Protein AF-A0A397EZZ4-F1 (afdb_monomer)

Foldseek 3Di:
DDDDDPDPDDDDDQVRCVVVVRHPVVVVVVVVVVVVVVDDDDDDDDDDDDDDDPPDDPPPPVPPQPPQDDQPDPQLVVVVVVLVVVVVVVDDSVCSNVSSCVVPVDPDDDPDDQLPDDDDPDDDDDDDDDPPDDADADDDDDDDPLQVLLVVLVVVSCVVSVVDDDDPPDSHDAYKDKDFDPVCVVCVVVVVVDDSVNSPVGIDIDHDPPPDPPPPDD

Structure (mmCIF, N/CA/C/O backbone):
data_AF-A0A397EZZ4-F1
#
_entry.id   AF-A0A397EZZ4-F1
#
loop_
_atom_site.group_PDB
_atom_site.id
_atom_site.type_symbol
_atom_site.label_atom_id
_atom_site.label_alt_id
_atom_site.label_comp_id
_atom_site.label_asym_id
_atom_site.label_entity_id
_atom_site.label_seq_id
_atom_site.pdbx_PDB_ins_code
_atom_site.Cartn_x
_atom_site.Cartn_y
_atom_site.Cartn_z
_atom_site.occupancy
_atom_site.B_iso_or_equiv
_atom_site.auth_seq_id
_atom_site.auth_comp_id
_atom_site.auth_asym_id
_atom_site.auth_atom_id
_atom_site.pdbx_PDB_model_num
ATOM 1 N N . MET A 1 1 ? -57.543 11.933 -0.569 1.00 36.44 1 MET A N 1
ATOM 2 C CA . MET A 1 1 ? -57.986 11.078 -1.692 1.00 36.44 1 MET A CA 1
ATOM 3 C C . MET A 1 1 ? -57.094 9.850 -1.671 1.00 36.44 1 MET A C 1
ATOM 5 O O . MET A 1 1 ? -55.888 10.018 -1.740 1.00 36.44 1 MET A O 1
ATOM 9 N N . LEU A 1 2 ? -57.661 8.667 -1.424 1.00 40.06 2 LEU A N 1
ATOM 10 C CA . LEU A 1 2 ? -56.906 7.414 -1.335 1.00 40.06 2 LEU A CA 1
ATOM 11 C C . LEU A 1 2 ? -56.705 6.863 -2.750 1.00 40.06 2 LEU A C 1
ATOM 13 O O . LEU A 1 2 ? -57.691 6.585 -3.431 1.00 40.06 2 LEU A O 1
ATOM 17 N N . CYS A 1 3 ? -55.453 6.700 -3.172 1.00 41.28 3 CYS A N 1
ATOM 18 C CA . CYS A 1 3 ? -55.097 5.871 -4.318 1.00 41.28 3 CYS A CA 1
ATOM 19 C C . CYS A 1 3 ? -54.433 4.604 -3.782 1.00 41.28 3 CYS A C 1
ATOM 21 O O . CYS A 1 3 ? -53.452 4.676 -3.050 1.00 41.28 3 CYS A O 1
ATOM 23 N N . SER A 1 4 ? -55.020 3.460 -4.119 1.00 50.53 4 SER A N 1
ATOM 24 C CA . SER A 1 4 ? -54.489 2.135 -3.830 1.00 50.53 4 SER A CA 1
ATOM 25 C C . SER A 1 4 ? -53.685 1.675 -5.045 1.00 50.53 4 SER A C 1
ATOM 27 O O . SER A 1 4 ? -54.201 1.686 -6.162 1.00 50.53 4 SER A O 1
ATOM 29 N N . GLY A 1 5 ? -52.429 1.307 -4.824 1.00 45.28 5 GLY A N 1
ATOM 30 C CA . GLY A 1 5 ? -51.549 0.694 -5.809 1.00 45.28 5 GLY A CA 1
ATOM 31 C C . GLY A 1 5 ? -50.354 0.109 -5.073 1.00 45.28 5 GLY A C 1
ATOM 32 O O . GLY A 1 5 ? -49.587 0.879 -4.524 1.00 45.28 5 GLY A O 1
ATOM 33 N N . GLU A 1 6 ? -50.306 -1.225 -5.018 1.00 55.34 6 GLU A N 1
ATOM 34 C CA . GLU A 1 6 ? -49.317 -2.219 -4.528 1.00 55.34 6 GLU A CA 1
ATOM 35 C C . GLU A 1 6 ? -47.870 -1.811 -4.129 1.00 55.34 6 GLU A C 1
ATOM 37 O O . GLU A 1 6 ? -46.930 -2.585 -4.289 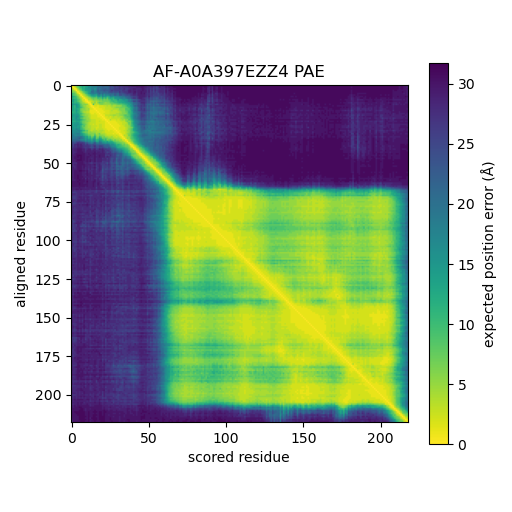1.00 55.34 6 GLU A O 1
ATOM 42 N N . GLY A 1 7 ? -47.676 -0.653 -3.514 1.00 54.22 7 GLY A N 1
ATOM 43 C CA . GLY A 1 7 ? -46.500 -0.256 -2.751 1.00 54.22 7 GLY A CA 1
ATOM 44 C C . GLY A 1 7 ? -46.980 0.414 -1.470 1.00 54.22 7 GLY A C 1
ATOM 45 O O . GLY A 1 7 ? -47.964 1.152 -1.490 1.00 54.22 7 GLY A O 1
ATOM 46 N N . ASP A 1 8 ? -46.330 0.126 -0.346 1.00 60.62 8 ASP A N 1
ATOM 47 C CA . ASP A 1 8 ? -46.685 0.630 0.991 1.00 60.62 8 ASP A CA 1
ATOM 48 C C . ASP A 1 8 ? -46.283 2.113 1.167 1.00 60.62 8 ASP A C 1
ATOM 50 O O . ASP A 1 8 ? -45.669 2.516 2.151 1.00 60.62 8 ASP A O 1
ATOM 54 N N . GLU A 1 9 ? -46.567 2.935 0.155 1.00 57.75 9 GLU A N 1
ATOM 55 C CA . GLU A 1 9 ? -46.264 4.359 0.125 1.00 57.75 9 GLU A CA 1
ATOM 56 C C . GLU A 1 9 ? -47.563 5.147 0.310 1.00 57.75 9 GLU A C 1
ATOM 58 O O . GLU A 1 9 ? -48.414 5.244 -0.576 1.00 57.75 9 GLU A O 1
ATOM 63 N N . PHE A 1 10 ? -47.725 5.720 1.501 1.00 64.44 10 PHE A N 1
ATOM 64 C CA . PHE A 1 10 ? -48.815 6.631 1.824 1.00 64.44 10 PHE A CA 1
ATOM 65 C C . PHE A 1 10 ? -48.306 8.076 1.794 1.00 64.44 10 PHE A C 1
ATOM 67 O O . PHE A 1 10 ? -47.368 8.441 2.501 1.00 64.44 10 PHE A O 1
ATOM 74 N N . LEU A 1 11 ? -48.964 8.918 0.994 1.00 61.78 11 LEU A N 1
ATOM 75 C CA . LEU A 1 11 ? -48.754 10.363 1.009 1.00 61.78 11 LEU A CA 1
ATOM 76 C C . LEU A 1 11 ? -49.556 10.977 2.163 1.00 61.78 11 LEU A C 1
ATOM 78 O O . LEU A 1 11 ? -50.778 11.123 2.078 1.00 61.78 11 LEU A O 1
ATOM 82 N N . ALA A 1 12 ? -48.858 11.340 3.237 1.00 68.94 12 ALA A N 1
ATOM 83 C CA . ALA A 1 12 ? -49.426 12.106 4.338 1.00 68.94 12 ALA A CA 1
ATOM 84 C C . ALA A 1 12 ? -49.520 13.589 3.961 1.00 68.94 12 ALA A C 1
ATOM 86 O O . ALA A 1 12 ? -48.549 14.179 3.493 1.00 68.94 12 ALA A O 1
ATOM 87 N N . PHE A 1 13 ? -50.684 14.201 4.178 1.00 77.38 13 PHE A N 1
ATOM 88 C CA . PHE A 1 13 ? -50.839 15.648 4.039 1.00 77.38 13 PHE A CA 1
ATOM 89 C C . PHE A 1 13 ? -50.217 16.369 5.246 1.00 77.38 13 PHE A C 1
ATOM 91 O O . PHE A 1 13 ? -50.250 15.832 6.355 1.00 77.38 13 PHE A O 1
ATOM 98 N N . ASP A 1 14 ? -49.692 17.580 5.039 1.00 80.25 14 ASP A N 1
ATOM 99 C CA . ASP A 1 14 ? -48.956 18.366 6.046 1.00 80.25 14 ASP A CA 1
ATOM 100 C C . ASP A 1 14 ? -49.723 18.505 7.375 1.00 80.25 14 ASP A C 1
ATOM 102 O O . ASP A 1 14 ? -49.197 18.181 8.439 1.00 80.25 14 ASP A O 1
ATOM 106 N N . ASP A 1 15 ? -51.020 18.821 7.324 1.00 82.88 15 ASP A N 1
ATOM 107 C CA . ASP A 1 15 ? -51.852 18.924 8.534 1.00 82.88 15 ASP A CA 1
ATOM 108 C C . ASP A 1 15 ? -51.931 17.607 9.324 1.00 82.88 15 ASP A C 1
ATOM 110 O O . ASP A 1 15 ? -52.045 17.611 10.549 1.00 82.88 15 ASP A O 1
ATOM 114 N N . THR A 1 16 ? -51.865 16.461 8.635 1.00 80.88 16 THR A N 1
ATOM 115 C CA . THR A 1 16 ? -51.898 15.140 9.285 1.00 80.88 16 THR A CA 1
ATOM 116 C C . THR A 1 16 ? -50.576 14.851 9.984 1.00 80.88 16 THR A C 1
ATOM 118 O O . THR A 1 16 ? -50.585 14.323 11.094 1.00 80.88 16 THR A O 1
ATOM 121 N N . LEU A 1 17 ? -49.452 15.235 9.370 1.00 79.88 17 LEU A N 1
ATOM 122 C CA . LEU A 1 17 ? -48.120 15.128 9.967 1.00 79.88 17 LEU A CA 1
ATOM 123 C C . LEU A 1 17 ? -47.999 16.038 11.195 1.00 79.88 17 LEU A C 1
ATOM 125 O O . LEU A 1 17 ? -47.609 15.574 12.269 1.00 79.88 17 LEU A O 1
ATOM 129 N N . LYS A 1 18 ? -48.461 17.288 11.087 1.00 84.31 18 LYS A N 1
ATOM 130 C CA . LYS A 1 18 ? -48.492 18.241 12.205 1.00 84.31 18 LYS A CA 1
ATOM 131 C C . LYS A 1 18 ? -49.385 17.755 13.349 1.00 84.31 18 LYS A C 1
ATOM 133 O O . LYS A 1 18 ? -48.990 17.856 14.510 1.00 84.31 18 LYS A O 1
ATOM 138 N N . ALA A 1 19 ? -50.534 17.143 13.051 1.00 81.50 19 ALA A N 1
ATOM 139 C CA . ALA A 1 19 ? -51.431 16.580 14.065 1.00 81.50 19 ALA A CA 1
ATOM 140 C C . ALA A 1 19 ? -50.816 15.410 14.858 1.00 81.50 19 ALA A C 1
ATOM 142 O O . ALA A 1 19 ? -51.137 15.240 16.034 1.00 81.50 19 ALA A O 1
ATOM 143 N N . ILE A 1 20 ? -49.916 14.628 14.248 1.00 80.12 20 ILE A N 1
ATOM 144 C CA . ILE A 1 20 ? -49.153 13.571 14.938 1.00 80.12 20 ILE A CA 1
ATOM 145 C C . ILE A 1 20 ? -47.810 14.069 15.504 1.00 80.12 20 ILE A C 1
ATOM 147 O O . ILE A 1 20 ? -47.025 13.273 16.016 1.00 80.12 20 ILE A O 1
ATOM 151 N N . GLY A 1 21 ? -47.561 15.383 15.461 1.00 78.12 21 GLY A N 1
ATOM 152 C CA . GLY A 1 21 ? -46.392 16.033 16.056 1.00 78.12 21 GLY A CA 1
ATOM 153 C C . GLY A 1 21 ? -45.140 16.052 15.176 1.00 78.12 21 GLY A C 1
ATOM 154 O O . GLY A 1 21 ? -44.059 16.358 15.679 1.00 78.12 21 GLY A O 1
ATOM 155 N N . ILE A 1 22 ? -45.269 15.735 13.887 1.00 81.44 22 ILE A N 1
ATOM 156 C CA . ILE A 1 22 ? -44.187 15.777 12.902 1.00 81.44 22 ILE A CA 1
ATOM 157 C C . ILE A 1 22 ? -44.342 17.060 12.082 1.00 81.44 22 ILE A C 1
ATOM 159 O O . ILE A 1 22 ? -45.161 17.136 11.173 1.00 81.44 22 ILE A O 1
ATOM 163 N N . ASP A 1 23 ? -43.552 18.075 12.420 1.00 88.19 23 ASP A N 1
ATOM 164 C CA . ASP A 1 23 ? -43.481 19.336 11.680 1.00 88.19 23 ASP A CA 1
ATOM 165 C C . ASP A 1 23 ? -42.174 19.370 10.880 1.00 88.19 23 ASP A C 1
ATOM 167 O O . ASP A 1 23 ? -41.094 19.567 11.443 1.00 88.19 23 ASP A O 1
ATOM 171 N N . ILE A 1 24 ? -42.270 19.090 9.578 1.00 83.31 24 ILE A N 1
ATOM 172 C CA . ILE A 1 24 ? -41.109 18.979 8.685 1.00 83.31 24 ILE A CA 1
ATOM 173 C C . ILE A 1 24 ? -40.392 20.325 8.558 1.00 83.31 24 ILE A C 1
ATOM 175 O O . ILE A 1 24 ? -39.162 20.347 8.554 1.00 83.31 24 ILE A O 1
ATOM 179 N N . ASP A 1 25 ? -41.133 21.434 8.522 1.00 86.31 25 ASP A N 1
ATOM 180 C CA . ASP A 1 25 ? -40.555 22.774 8.406 1.00 86.31 25 ASP A CA 1
ATOM 181 C C . ASP A 1 25 ? -39.707 23.088 9.644 1.00 86.31 25 ASP A C 1
ATOM 183 O O . ASP A 1 25 ? -38.546 23.485 9.525 1.00 86.31 25 ASP A O 1
ATOM 187 N N . ARG A 1 26 ? -40.233 22.788 10.841 1.00 82.94 26 ARG A N 1
ATOM 188 C CA . ARG A 1 26 ? -39.493 22.959 12.102 1.00 82.94 26 ARG A CA 1
ATOM 189 C C . ARG A 1 26 ? -38.258 22.057 12.189 1.00 82.94 26 ARG A C 1
ATOM 191 O O . ARG A 1 26 ? -37.242 22.457 12.751 1.00 82.94 26 ARG A O 1
ATOM 198 N N . LEU A 1 27 ? -38.338 20.830 11.673 1.00 84.44 27 LEU A N 1
ATOM 199 C CA . LEU A 1 27 ? -37.203 19.899 11.654 1.00 84.44 27 LEU A CA 1
ATOM 200 C C . LEU A 1 27 ? -36.103 20.368 10.695 1.00 84.44 27 LEU A C 1
ATOM 202 O O . LEU A 1 27 ? -34.925 20.294 11.038 1.00 84.44 27 LEU A O 1
ATOM 206 N N . LEU A 1 28 ? -36.471 20.881 9.521 1.00 81.75 28 LEU A N 1
ATOM 207 C CA . LEU A 1 28 ? -35.517 21.443 8.566 1.00 81.75 28 LEU A CA 1
ATOM 208 C C . LEU A 1 28 ? -34.863 22.722 9.100 1.00 81.75 28 LEU A C 1
ATOM 210 O O . LEU A 1 28 ? -33.662 22.907 8.912 1.00 81.75 28 LEU A O 1
ATOM 214 N N . GLU A 1 29 ? -35.611 23.563 9.816 1.00 81.81 29 GLU A N 1
ATOM 215 C CA . GLU A 1 29 ? -35.077 24.761 10.473 1.00 81.81 29 GLU A CA 1
ATOM 216 C C . GLU A 1 29 ? -34.020 24.402 11.532 1.00 81.81 29 GLU A C 1
ATOM 218 O O . GLU A 1 29 ? -32.937 24.983 11.535 1.00 81.81 29 GLU A O 1
ATOM 223 N N . GLN A 1 30 ? -34.268 23.369 12.349 1.00 75.94 30 GLN A N 1
ATOM 224 C CA . GLN A 1 30 ? -33.296 22.866 13.330 1.00 75.94 30 GLN A CA 1
ATOM 225 C C . GLN A 1 30 ? -32.025 22.292 12.684 1.00 75.94 30 GLN A C 1
ATOM 227 O O . GLN A 1 30 ? -30.924 22.464 13.209 1.00 75.94 30 GLN A O 1
ATOM 232 N N . VAL A 1 31 ? -32.151 21.620 11.536 1.00 74.56 31 VAL A N 1
ATOM 233 C CA . VAL A 1 31 ? -30.990 21.115 10.783 1.00 74.56 31 VAL A CA 1
ATOM 234 C C . VAL A 1 31 ? -30.183 22.270 10.188 1.00 74.56 31 VAL A C 1
ATOM 236 O O . VAL A 1 31 ? -28.954 22.237 10.226 1.00 74.56 31 VAL A O 1
ATOM 239 N N . ALA A 1 32 ? -30.848 23.310 9.684 1.00 71.50 32 ALA A N 1
ATOM 240 C CA . ALA A 1 32 ? -30.179 24.487 9.141 1.00 71.50 32 ALA A CA 1
ATOM 241 C C . ALA A 1 32 ? -29.420 25.273 10.223 1.00 71.50 32 ALA A C 1
ATOM 243 O O . ALA A 1 32 ? -28.295 25.703 9.977 1.00 71.50 32 ALA A O 1
ATOM 244 N N . THR A 1 33 ? -29.980 25.412 11.431 1.00 66.69 33 THR A N 1
ATOM 245 C CA . THR A 1 33 ? -29.277 26.060 12.552 1.00 66.69 33 THR A CA 1
ATOM 246 C C . THR A 1 33 ? -28.053 25.267 13.005 1.00 66.69 33 THR A C 1
ATOM 248 O O . THR A 1 33 ? -27.007 25.860 13.240 1.00 66.69 33 THR A O 1
ATOM 251 N N . LEU A 1 34 ? -28.130 23.931 13.029 1.00 60.44 34 LEU A N 1
ATOM 252 C CA . LEU A 1 34 ? -26.988 23.076 13.381 1.00 60.44 34 LEU A CA 1
ATOM 253 C C . LEU A 1 34 ? -25.843 23.151 12.356 1.00 60.44 34 LEU A C 1
ATOM 255 O O . LEU A 1 34 ? -24.684 23.013 12.729 1.00 60.44 34 LEU A O 1
ATOM 259 N N . GLN A 1 35 ? -26.140 23.400 11.077 1.00 58.03 35 GLN A N 1
ATOM 260 C CA . GLN A 1 35 ? -25.105 23.576 10.048 1.00 58.03 35 GLN A CA 1
ATOM 261 C C . GLN A 1 35 ? -24.456 24.969 10.048 1.00 58.03 35 GLN A C 1
ATOM 263 O O . GLN A 1 35 ? -23.384 25.129 9.469 1.00 58.03 35 GLN A O 1
ATOM 268 N N . LEU A 1 36 ? -25.078 25.972 10.677 1.00 56.50 36 LEU A N 1
ATOM 269 C CA . LEU A 1 36 ? -24.490 27.308 10.830 1.00 56.50 36 LEU A CA 1
ATOM 270 C C . LEU A 1 36 ? -23.530 27.399 12.025 1.00 56.50 36 LEU A C 1
ATOM 272 O O . LEU A 1 36 ? -22.650 28.255 12.019 1.00 56.50 36 LEU A O 1
ATOM 276 N N . GLU A 1 37 ? -23.668 26.519 13.019 1.00 53.03 37 GLU A N 1
ATOM 277 C CA . GLU A 1 37 ? -22.802 26.489 14.208 1.00 53.03 37 GLU A CA 1
ATOM 278 C C . GLU A 1 37 ? -21.516 25.658 14.008 1.00 53.03 37 GLU A C 1
ATOM 280 O O . GLU A 1 37 ? -20.558 25.841 14.751 1.00 53.03 37 GLU A O 1
ATOM 285 N N . ASP A 1 38 ? -21.442 24.813 12.971 1.00 53.81 38 ASP A N 1
ATOM 286 C CA . ASP A 1 38 ? -20.277 23.952 12.665 1.00 53.81 38 ASP A CA 1
ATOM 287 C C . ASP A 1 38 ? -19.371 24.519 11.546 1.00 53.81 38 ASP A C 1
ATOM 289 O O . ASP A 1 38 ? -18.681 23.803 10.819 1.00 53.81 38 ASP A O 1
ATOM 293 N N . GLY A 1 39 ? -19.401 25.840 11.354 1.00 52.28 39 GLY A N 1
ATOM 294 C CA . GLY A 1 39 ? -18.755 26.514 10.230 1.00 52.28 39 GLY A CA 1
ATOM 295 C C . GLY A 1 39 ? -18.034 27.803 10.604 1.00 52.28 39 GLY A C 1
ATOM 296 O O . GLY A 1 39 ? -18.360 28.850 10.052 1.00 52.28 39 GLY A O 1
ATOM 297 N N . GLY A 1 40 ? -17.036 27.748 11.490 1.00 38.19 40 GLY A N 1
ATOM 298 C CA . GLY A 1 40 ? -16.150 28.895 11.712 1.00 38.19 40 GLY A CA 1
ATOM 299 C C . GLY A 1 40 ? -15.222 28.759 12.913 1.00 38.19 40 GLY A C 1
ATOM 300 O O . GLY A 1 40 ? -15.648 28.901 14.050 1.00 38.19 40 GLY A O 1
ATOM 301 N N . ASP A 1 41 ? -13.948 28.516 12.624 1.00 41.44 41 ASP A N 1
ATOM 302 C CA . ASP A 1 41 ? -12.807 28.616 13.536 1.00 41.44 41 ASP A CA 1
ATOM 303 C C . ASP A 1 41 ? -12.541 30.107 13.852 1.00 41.44 41 ASP A C 1
ATOM 305 O O . ASP A 1 41 ? -12.392 30.877 12.904 1.00 41.44 41 ASP A O 1
ATOM 309 N N . ASP A 1 42 ? -12.541 30.516 15.131 1.00 41.38 42 ASP A N 1
ATOM 310 C CA . ASP A 1 42 ? -11.644 31.548 15.704 1.00 41.38 42 ASP A CA 1
ATOM 311 C C . ASP A 1 42 ? -11.928 31.829 17.208 1.00 41.38 42 ASP A C 1
ATOM 313 O O . ASP A 1 42 ? -12.934 32.420 17.590 1.00 41.38 42 ASP A O 1
ATOM 317 N N . LEU A 1 43 ? -10.986 31.362 18.037 1.00 43.56 43 LEU A N 1
ATOM 318 C CA . LEU A 1 43 ? -10.358 31.934 19.247 1.00 43.56 43 LEU A CA 1
ATOM 319 C C . LEU A 1 43 ? -11.131 32.844 20.244 1.00 43.56 43 LEU A C 1
ATOM 321 O O . LEU A 1 43 ? -11.475 33.977 19.934 1.00 43.56 43 LEU A O 1
ATOM 325 N N . GLU A 1 44 ? -11.133 32.359 21.502 1.00 39.84 44 GLU A N 1
ATOM 326 C CA . GLU A 1 44 ? -11.076 33.042 22.823 1.00 39.84 44 GLU A CA 1
ATOM 327 C C . GLU A 1 44 ? -12.167 34.076 23.189 1.00 39.84 44 GLU A C 1
ATOM 329 O O . GLU A 1 44 ? -12.254 35.125 22.568 1.00 39.84 44 GLU A O 1
ATOM 334 N N . GLU A 1 45 ? -12.926 33.833 24.275 1.00 38.28 45 GLU A N 1
ATOM 335 C CA . GLU A 1 45 ? -12.962 34.646 25.520 1.00 38.28 45 GLU A CA 1
ATOM 336 C C . GLU A 1 45 ? -14.075 34.153 26.487 1.00 38.28 45 GLU A C 1
ATOM 338 O O . GLU A 1 45 ? -15.041 33.499 26.099 1.00 38.28 45 GLU A O 1
ATOM 343 N N . ASP A 1 46 ? -13.865 34.431 27.774 1.00 38.38 46 ASP A N 1
ATOM 344 C CA . ASP A 1 46 ? -14.614 34.064 28.980 1.00 38.38 46 ASP A CA 1
ATOM 345 C C . ASP A 1 46 ? -16.151 34.231 28.974 1.00 38.38 46 ASP A C 1
ATOM 347 O O . ASP A 1 46 ? -16.707 35.168 28.409 1.00 38.38 46 ASP A O 1
ATOM 351 N N . GLY A 1 47 ? -16.813 33.446 29.841 1.00 34.12 47 GLY A N 1
ATOM 352 C CA . GLY A 1 47 ? -17.883 33.994 30.688 1.00 34.12 47 GLY A CA 1
ATOM 353 C C . GLY A 1 47 ? -19.298 33.411 30.559 1.00 34.12 47 GLY A C 1
ATOM 354 O O . GLY A 1 47 ? -20.058 33.753 29.668 1.00 34.12 47 GLY A O 1
ATOM 355 N N . ASP A 1 48 ? -19.676 32.681 31.610 1.00 33.78 48 ASP A N 1
ATOM 356 C CA . ASP A 1 48 ? -21.003 32.665 32.251 1.00 33.78 48 ASP A CA 1
ATOM 357 C C . ASP A 1 48 ? -22.188 31.882 31.624 1.00 33.78 48 ASP A C 1
ATOM 359 O O . ASP A 1 48 ? -22.897 32.303 30.719 1.00 33.78 48 ASP A O 1
ATOM 363 N N . THR A 1 49 ? -22.438 30.732 32.257 1.00 39.19 49 THR A N 1
ATOM 364 C CA . THR A 1 49 ? -23.733 30.172 32.684 1.00 39.19 49 THR A CA 1
ATOM 365 C C . THR A 1 49 ? -24.980 30.394 31.820 1.00 39.19 49 THR A C 1
ATOM 367 O O . THR A 1 49 ? -25.689 31.376 31.997 1.00 39.19 49 THR A O 1
ATOM 370 N N . LEU A 1 50 ? -25.445 29.322 31.166 1.00 35.94 50 LEU A N 1
ATOM 371 C CA . LEU A 1 50 ? -26.877 28.994 31.119 1.00 35.94 50 LEU A CA 1
ATOM 372 C C . LEU A 1 50 ? -27.083 27.484 31.305 1.00 35.94 50 LEU A C 1
ATOM 374 O O . LEU A 1 50 ? -26.853 26.659 30.426 1.00 35.94 50 LEU A O 1
ATOM 378 N N . LYS A 1 51 ? -27.515 27.123 32.517 1.00 44.97 51 LYS A N 1
ATOM 379 C CA . LYS A 1 51 ? -28.081 25.812 32.836 1.00 44.97 51 LYS A CA 1
ATOM 380 C C . LYS A 1 51 ? -29.467 25.732 32.209 1.00 44.97 51 LYS A C 1
ATOM 382 O O . LYS A 1 51 ? -30.393 26.320 32.763 1.00 44.97 51 LYS A O 1
ATOM 387 N N . GLU A 1 52 ? -29.640 24.933 31.163 1.00 37.31 52 GLU A N 1
ATOM 388 C CA . GLU A 1 52 ? -30.976 24.496 30.764 1.00 37.31 52 GLU A CA 1
ATOM 389 C C . GLU A 1 52 ? -31.184 23.022 31.116 1.00 37.31 52 GLU A C 1
ATOM 391 O O . GLU A 1 52 ? -30.623 22.084 30.550 1.00 37.31 52 GLU A O 1
ATOM 396 N N . GLN A 1 53 ? -31.964 22.840 32.178 1.00 37.81 53 GLN A N 1
ATOM 397 C CA . GLN A 1 53 ? -32.383 21.560 32.712 1.00 37.81 53 GLN A CA 1
ATOM 398 C C . GLN A 1 53 ? -33.427 20.920 31.790 1.00 37.81 53 GLN A C 1
ATOM 400 O O . GLN A 1 53 ? -34.626 21.043 32.029 1.00 37.81 53 GLN A O 1
ATOM 405 N N . SER A 1 54 ? -32.990 20.137 30.804 1.00 35.50 54 SER A N 1
ATOM 406 C CA . SER A 1 54 ? -33.867 19.129 30.198 1.00 35.50 54 SER A CA 1
ATOM 407 C C . SER A 1 54 ? -33.896 17.876 31.078 1.00 35.50 54 SER A C 1
ATOM 409 O O . SER A 1 54 ? -33.245 16.858 30.837 1.00 35.50 54 SER A O 1
ATOM 411 N N . HIS A 1 55 ? -34.653 17.964 32.172 1.00 40.28 55 HIS A N 1
ATOM 412 C CA . HIS A 1 55 ? -35.065 16.804 32.953 1.00 40.28 55 HIS A CA 1
ATOM 413 C C . HIS A 1 55 ? -36.197 16.070 32.224 1.00 40.28 55 HIS A C 1
ATOM 415 O O . HIS A 1 55 ? -37.362 16.177 32.605 1.00 40.28 55 HIS A O 1
ATOM 421 N N . ARG A 1 56 ? -35.873 15.261 31.209 1.00 33.56 56 ARG A N 1
ATOM 422 C CA . ARG A 1 56 ? -36.739 14.130 30.846 1.00 33.56 56 ARG A CA 1
ATOM 423 C C . ARG A 1 56 ? -35.951 12.990 30.210 1.00 33.56 56 ARG A C 1
ATOM 425 O O . ARG A 1 56 ? -35.602 13.010 29.042 1.00 33.56 56 ARG A O 1
ATOM 432 N N . SER A 1 57 ? -35.728 11.965 31.029 1.00 40.38 57 SER A N 1
ATOM 433 C CA . SER A 1 57 ? -35.191 10.655 30.656 1.00 40.38 57 SER A CA 1
ATOM 434 C C . SER A 1 57 ? -33.748 10.620 30.154 1.00 40.38 57 SER A C 1
ATOM 436 O O . SER A 1 57 ? -33.425 9.930 29.193 1.00 40.38 57 SER A O 1
ATOM 438 N N . THR A 1 58 ? -32.828 11.116 30.981 1.00 35.53 58 THR A N 1
ATOM 439 C CA . THR A 1 58 ? -31.607 10.343 31.251 1.00 35.53 58 THR A CA 1
ATOM 440 C C . THR A 1 58 ? -31.996 9.061 31.994 1.00 35.53 58 THR A C 1
ATOM 442 O O . THR A 1 58 ? -31.701 8.857 33.173 1.00 35.53 58 THR A O 1
ATOM 445 N N . ARG A 1 59 ? -32.638 8.121 31.283 1.00 38.00 59 ARG A N 1
ATOM 446 C CA . ARG A 1 59 ? -32.386 6.712 31.571 1.00 38.00 59 ARG A CA 1
ATOM 447 C C . ARG A 1 59 ? -30.900 6.565 31.291 1.00 38.00 59 ARG A C 1
ATOM 449 O O . ARG A 1 59 ? -30.482 6.358 30.160 1.00 38.00 59 ARG A O 1
ATOM 456 N N . ARG A 1 60 ? -30.103 6.721 32.349 1.00 41.12 60 ARG A N 1
ATOM 457 C CA . ARG A 1 60 ? -28.800 6.091 32.494 1.00 41.12 60 ARG A CA 1
ATOM 458 C C . ARG A 1 60 ? -29.035 4.595 32.308 1.00 41.12 60 ARG A C 1
ATOM 460 O O . ARG A 1 60 ? -29.035 3.824 33.262 1.00 41.12 60 ARG A O 1
ATOM 467 N N . ILE A 1 61 ? -29.222 4.176 31.062 1.00 40.06 61 ILE A N 1
ATOM 468 C CA . ILE A 1 61 ? -28.612 2.955 30.599 1.00 40.06 61 ILE A CA 1
ATOM 469 C C . ILE A 1 61 ? -27.135 3.285 30.785 1.00 40.06 61 ILE A C 1
ATOM 471 O O . ILE A 1 61 ? -26.503 3.915 29.946 1.00 40.06 61 ILE A O 1
ATOM 475 N N . LYS A 1 62 ? -26.596 2.958 31.968 1.00 42.50 62 LYS A N 1
ATOM 476 C CA . LYS A 1 62 ? -25.208 2.531 32.034 1.00 42.50 62 LYS A CA 1
ATOM 477 C C . LYS A 1 62 ? -25.183 1.392 31.034 1.00 42.50 62 LYS A C 1
ATOM 479 O O . LYS A 1 62 ? -25.610 0.287 31.362 1.00 42.50 62 LYS A O 1
ATOM 484 N N . ALA A 1 63 ? -24.882 1.726 29.782 1.00 44.16 63 ALA A N 1
ATOM 485 C CA . ALA A 1 63 ? -24.706 0.750 28.748 1.00 44.16 63 ALA A CA 1
ATOM 486 C C . ALA A 1 63 ? -23.657 -0.167 29.339 1.00 44.16 63 ALA A C 1
ATOM 488 O O . ALA A 1 63 ? -22.542 0.255 29.652 1.00 44.16 63 ALA A O 1
ATOM 489 N N . ASN A 1 64 ? -24.051 -1.412 29.572 1.00 49.69 64 ASN A N 1
ATOM 490 C CA . ASN A 1 64 ? -23.113 -2.493 29.411 1.00 49.69 64 ASN A CA 1
ATOM 491 C C . ASN A 1 64 ? -22.579 -2.278 27.996 1.00 49.69 64 ASN A C 1
ATOM 493 O O . ASN A 1 64 ? -23.210 -2.725 27.043 1.00 49.69 64 ASN A O 1
ATOM 497 N N . LYS A 1 65 ? -21.523 -1.463 27.844 1.00 57.94 65 LYS A N 1
ATOM 498 C CA . LYS A 1 65 ? -20.799 -1.325 26.590 1.00 57.94 65 LYS A CA 1
ATOM 499 C C . LYS A 1 65 ? -20.490 -2.770 26.259 1.00 57.94 65 LYS A C 1
ATOM 501 O O . LYS A 1 65 ? -19.859 -3.429 27.092 1.00 57.94 65 LYS A O 1
ATOM 506 N N . ALA A 1 66 ? -21.123 -3.304 25.211 1.00 60.41 66 ALA A N 1
ATOM 507 C CA . ALA A 1 66 ? -21.045 -4.723 24.903 1.00 60.41 66 ALA A CA 1
ATOM 508 C C . ALA A 1 66 ? -19.563 -5.071 24.971 1.00 60.41 66 ALA A C 1
ATOM 510 O O . ALA A 1 66 ? -18.773 -4.435 24.278 1.00 60.41 66 ALA A O 1
ATOM 511 N N . LYS A 1 67 ? -19.171 -5.924 25.928 1.00 73.50 67 LYS A N 1
ATOM 512 C CA . LYS A 1 67 ? -17.757 -6.098 26.259 1.00 73.50 67 LYS A CA 1
ATOM 513 C C . LYS A 1 67 ? -17.104 -6.772 25.061 1.00 73.50 67 LYS A C 1
ATOM 515 O O . LYS A 1 67 ? -17.197 -7.989 24.917 1.00 73.50 67 LYS A O 1
ATOM 520 N N . LEU A 1 68 ? -16.550 -5.966 24.162 1.00 82.50 68 LEU A N 1
ATOM 521 C CA . LEU A 1 68 ? -15.800 -6.449 23.020 1.00 82.50 68 LEU A CA 1
ATOM 522 C C . LEU A 1 68 ? -14.583 -7.218 23.551 1.00 82.50 68 LEU A C 1
ATOM 524 O O . LEU A 1 68 ? -14.082 -6.896 24.637 1.00 82.50 68 LEU A O 1
ATOM 528 N N . PRO A 1 69 ? -14.136 -8.265 22.842 1.00 86.19 69 PRO A N 1
ATOM 529 C CA . PRO A 1 69 ? -12.873 -8.920 23.152 1.00 86.19 69 PRO A CA 1
ATOM 530 C C . PRO A 1 69 ? -11.721 -7.914 23.181 1.00 86.19 69 PRO A C 1
ATOM 532 O O . PRO A 1 69 ? -11.811 -6.847 22.588 1.00 86.19 69 PRO A O 1
ATOM 535 N N . GLU A 1 70 ? -10.634 -8.239 23.869 1.00 88.81 70 GLU A N 1
ATOM 536 C CA . GLU A 1 70 ? -9.414 -7.436 23.779 1.00 88.81 70 GLU A CA 1
ATOM 537 C C . GLU A 1 70 ? -8.819 -7.574 22.371 1.00 88.81 70 GLU A C 1
ATOM 539 O O . GLU A 1 70 ? -8.755 -8.691 21.847 1.00 88.81 70 GLU A O 1
ATOM 544 N N . ALA A 1 71 ? -8.443 -6.448 21.757 1.00 92.38 71 ALA A N 1
ATOM 545 C CA . ALA A 1 71 ? -7.814 -6.441 20.441 1.00 92.38 71 ALA A CA 1
ATOM 546 C C . ALA A 1 71 ? -6.455 -7.134 20.516 1.00 92.38 71 ALA A C 1
ATOM 548 O O . ALA A 1 71 ? -5.648 -6.846 21.402 1.00 92.38 71 ALA A O 1
ATOM 549 N N . LYS A 1 72 ? -6.196 -8.047 19.584 1.00 93.06 72 LYS A N 1
ATOM 550 C CA . LYS A 1 72 ? -4.944 -8.816 19.561 1.00 93.06 72 LYS A CA 1
ATOM 551 C C . LYS A 1 72 ? -3.841 -8.146 18.752 1.00 93.06 72 LYS A C 1
ATOM 553 O O . LYS A 1 72 ? -2.669 -8.442 18.968 1.00 93.06 72 LYS A O 1
ATOM 558 N N . ASP A 1 73 ? -4.218 -7.284 17.817 1.00 94.19 73 ASP A N 1
ATOM 559 C CA . ASP A 1 73 ? -3.318 -6.580 16.913 1.00 94.19 73 ASP A CA 1
ATOM 560 C C . ASP A 1 73 ? -3.856 -5.181 16.563 1.00 94.19 73 ASP A C 1
ATOM 562 O O . ASP A 1 73 ? -4.929 -4.764 17.009 1.00 94.19 73 ASP A O 1
ATOM 566 N N . GLU A 1 74 ? -3.077 -4.435 15.776 1.00 95.19 74 GLU A N 1
ATOM 567 C CA . GLU A 1 74 ? -3.415 -3.073 15.348 1.00 95.19 74 GLU A CA 1
ATOM 568 C C . GLU A 1 74 ? -4.688 -3.026 14.484 1.00 95.19 74 GLU A C 1
ATOM 570 O O . GLU A 1 74 ? -5.442 -2.057 14.551 1.00 95.19 74 GLU A O 1
ATOM 575 N N . VAL A 1 75 ? -4.957 -4.067 13.689 1.00 95.69 75 VAL A N 1
ATOM 576 C CA . VAL A 1 75 ? -6.145 -4.141 12.826 1.00 95.69 75 VAL A CA 1
ATOM 577 C C . VAL A 1 75 ? -7.397 -4.289 13.682 1.00 95.69 75 VAL A C 1
ATOM 579 O O . VAL A 1 75 ? -8.353 -3.532 13.517 1.00 95.69 75 VAL A O 1
ATOM 582 N N . GLU A 1 76 ? -7.391 -5.235 14.621 1.00 96.12 76 GLU A N 1
ATOM 583 C CA . GLU A 1 76 ? -8.473 -5.428 15.579 1.00 96.12 76 GLU A CA 1
ATOM 584 C C . GLU A 1 76 ? -8.695 -4.168 16.428 1.00 96.12 76 GLU A C 1
ATOM 586 O O . GLU A 1 76 ? -9.847 -3.817 16.676 1.00 96.12 76 GLU A O 1
ATOM 591 N N . ALA A 1 77 ? -7.637 -3.445 16.815 1.00 96.25 77 ALA A N 1
ATOM 592 C CA . ALA A 1 77 ? -7.764 -2.185 17.549 1.00 96.25 77 ALA A CA 1
ATOM 593 C C . ALA A 1 77 ? -8.519 -1.117 16.737 1.00 96.25 77 ALA A C 1
ATOM 595 O O . ALA A 1 77 ? -9.486 -0.537 17.233 1.00 96.25 77 ALA A O 1
ATOM 596 N N . VAL A 1 78 ? -8.163 -0.928 15.462 1.00 96.62 78 VAL A N 1
ATOM 597 C CA . VAL A 1 78 ? -8.879 -0.002 14.565 1.00 96.62 78 VAL A CA 1
ATO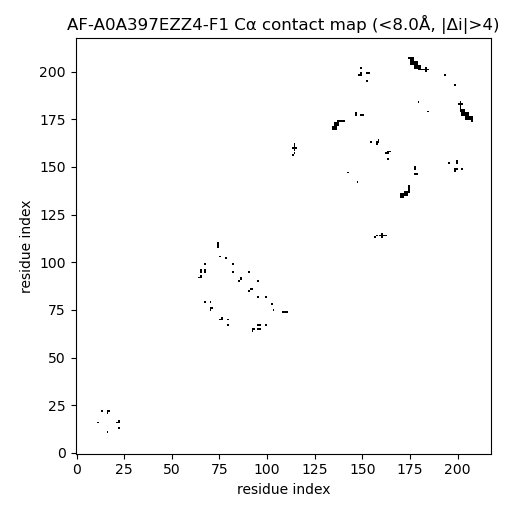M 598 C C . VAL A 1 78 ? -10.326 -0.451 14.336 1.00 96.62 78 VAL A C 1
ATOM 600 O O . VAL A 1 78 ? -11.241 0.371 14.338 1.00 96.62 78 VAL A O 1
ATOM 603 N N . LEU A 1 79 ? -10.583 -1.756 14.200 1.00 96.25 79 LEU A N 1
ATOM 604 C CA . LEU A 1 79 ? -11.954 -2.268 14.106 1.00 96.25 79 LEU A CA 1
ATOM 605 C C . LEU A 1 79 ? -12.774 -1.963 15.369 1.00 96.25 79 LEU A C 1
ATOM 607 O O . LEU A 1 79 ? -13.964 -1.669 15.261 1.00 96.25 79 LEU A O 1
ATOM 611 N N . GLN A 1 80 ? -12.171 -2.002 16.561 1.00 95.44 80 GLN A N 1
ATOM 612 C CA . GLN A 1 80 ? -12.860 -1.614 17.797 1.00 95.44 80 GLN A CA 1
ATOM 613 C C . GLN A 1 80 ? -13.221 -0.135 17.813 1.00 95.44 80 GLN A C 1
ATOM 615 O O . GLN A 1 80 ? -14.324 0.209 18.237 1.00 95.44 80 GLN A O 1
ATOM 620 N N . GLU A 1 81 ? -12.320 0.732 17.355 1.00 95.69 81 GLU A N 1
ATOM 621 C CA . GLU A 1 81 ? -12.582 2.167 17.222 1.00 95.69 81 GLU A CA 1
ATOM 622 C C . GLU A 1 81 ? -13.759 2.424 16.275 1.00 95.69 81 GLU A C 1
ATOM 624 O O . GLU A 1 81 ? -14.713 3.091 16.672 1.00 95.69 81 GLU A O 1
ATOM 629 N N . LEU A 1 82 ? -13.773 1.788 15.100 1.00 96.81 82 LEU A N 1
ATOM 630 C CA . LEU A 1 82 ? -14.871 1.902 14.131 1.00 96.81 82 LEU A CA 1
ATOM 631 C C . LEU A 1 82 ? -16.210 1.384 14.679 1.00 96.81 82 LEU A C 1
ATOM 633 O O . LEU A 1 82 ? -17.267 1.943 14.390 1.00 96.81 82 LEU A O 1
ATOM 637 N N . ILE A 1 83 ? -16.198 0.322 15.488 1.00 95.88 83 ILE A N 1
ATOM 638 C CA . ILE A 1 83 ? -17.418 -0.170 16.145 1.00 95.88 83 ILE A CA 1
ATOM 639 C C . ILE A 1 83 ? -17.892 0.805 17.224 1.00 95.88 83 ILE A C 1
ATOM 641 O O . ILE A 1 83 ? -19.095 1.011 17.361 1.00 95.88 83 ILE A O 1
ATOM 645 N N . ASN A 1 84 ? -16.979 1.399 17.997 1.00 93.31 84 ASN A N 1
ATOM 646 C CA . ASN A 1 84 ? -17.343 2.423 18.975 1.00 93.31 84 ASN A CA 1
ATOM 647 C C . ASN A 1 84 ? -17.979 3.633 18.283 1.00 93.31 84 ASN A C 1
ATOM 649 O O . ASN A 1 84 ? -19.043 4.068 18.711 1.00 93.31 84 ASN A O 1
ATOM 653 N N . GLU A 1 85 ? -17.397 4.092 17.175 1.00 96.12 85 GLU A N 1
ATOM 654 C CA . GLU A 1 85 ? -17.972 5.154 16.348 1.00 96.12 85 GLU A CA 1
ATOM 655 C C . GLU A 1 85 ? -19.361 4.764 15.820 1.00 96.12 85 GLU A C 1
ATOM 657 O O . GLU A 1 85 ? -20.294 5.563 15.861 1.00 96.12 85 GLU A O 1
ATOM 662 N N . ALA A 1 86 ? -19.553 3.518 15.379 1.00 95.6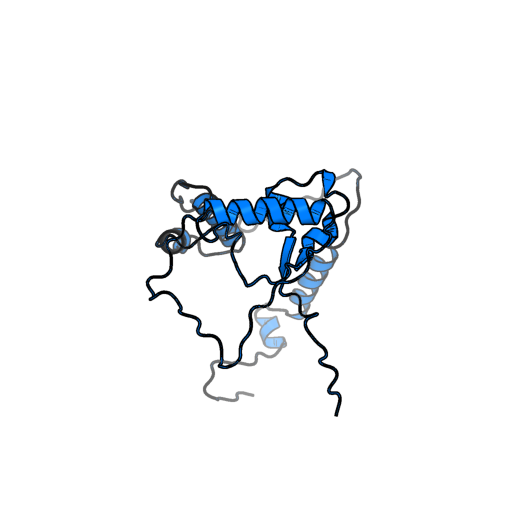9 86 ALA A N 1
ATOM 663 C CA . ALA A 1 86 ? -20.868 3.040 14.960 1.00 95.69 86 ALA A CA 1
ATOM 664 C C . ALA A 1 86 ? -21.889 3.062 16.114 1.00 95.69 86 ALA A C 1
ATOM 666 O O . ALA A 1 86 ? -23.038 3.446 15.904 1.00 95.69 86 ALA A O 1
ATOM 667 N N . ILE A 1 87 ? -21.488 2.680 17.333 1.00 93.75 87 ILE A N 1
ATOM 668 C CA . ILE A 1 87 ? -22.343 2.739 18.532 1.00 93.75 87 ILE A CA 1
ATOM 669 C C . ILE A 1 87 ? -22.726 4.185 18.854 1.00 93.75 87 ILE A C 1
ATOM 671 O O . ILE A 1 87 ? -23.897 4.451 19.133 1.00 93.75 87 ILE A O 1
ATOM 675 N N . ASP A 1 88 ? -21.768 5.109 18.790 1.00 93.94 88 ASP A N 1
ATOM 676 C CA . ASP A 1 88 ? -22.015 6.538 19.003 1.00 93.94 88 ASP A CA 1
ATOM 677 C C . ASP A 1 88 ? -22.994 7.087 17.945 1.00 93.94 88 ASP A C 1
ATOM 679 O O . ASP A 1 88 ? -23.864 7.901 18.253 1.00 93.94 88 ASP A O 1
ATOM 683 N N . ASN A 1 89 ? -22.955 6.521 16.734 1.00 95.75 89 ASN A N 1
ATOM 684 C CA . ASN A 1 89 ? -23.916 6.736 15.648 1.00 95.75 89 ASN A CA 1
ATOM 685 C C . ASN A 1 89 ? -25.164 5.824 15.712 1.00 95.75 89 ASN A C 1
ATOM 687 O O . ASN A 1 89 ? -25.803 5.559 14.695 1.00 95.75 89 ASN A O 1
ATOM 691 N N . GLN A 1 90 ? -25.551 5.374 16.910 1.00 95.38 90 GLN A N 1
ATOM 692 C CA . GLN A 1 90 ? -26.798 4.642 17.194 1.00 95.38 90 GLN A CA 1
ATOM 693 C C . GLN A 1 90 ? -26.882 3.216 16.615 1.00 95.38 90 GLN A C 1
ATOM 695 O O . GLN A 1 90 ? -27.978 2.663 16.483 1.00 95.38 90 GLN A O 1
ATOM 700 N N . PHE A 1 91 ? -25.751 2.567 16.318 1.00 94.69 91 PHE A N 1
ATOM 701 C CA . PHE A 1 91 ? -25.749 1.143 15.979 1.00 94.69 91 PHE A CA 1
ATOM 702 C C . PHE A 1 91 ? -26.288 0.291 17.154 1.00 94.69 91 PHE A C 1
ATOM 704 O O . PHE A 1 91 ? -25.859 0.490 18.297 1.00 94.69 91 PHE A O 1
ATOM 711 N N . PRO A 1 92 ? -27.193 -0.685 16.914 1.00 94.44 92 PRO A N 1
ATOM 712 C CA . PRO A 1 92 ? -27.804 -1.481 17.981 1.00 94.44 92 PRO A CA 1
ATOM 713 C C . PRO A 1 92 ? -26.774 -2.260 18.814 1.00 94.44 92 PRO A C 1
ATOM 715 O O . PRO A 1 92 ? -26.048 -3.114 18.295 1.00 94.44 92 PRO A O 1
ATOM 718 N N . ILE A 1 93 ? -26.731 -1.995 20.124 1.00 91.31 93 ILE A N 1
ATOM 719 C CA . ILE A 1 93 ? -25.740 -2.567 21.056 1.00 91.31 93 ILE A CA 1
ATOM 720 C C . ILE A 1 93 ? -25.840 -4.100 21.108 1.00 91.31 93 ILE A C 1
ATOM 722 O O . ILE A 1 93 ? -24.828 -4.788 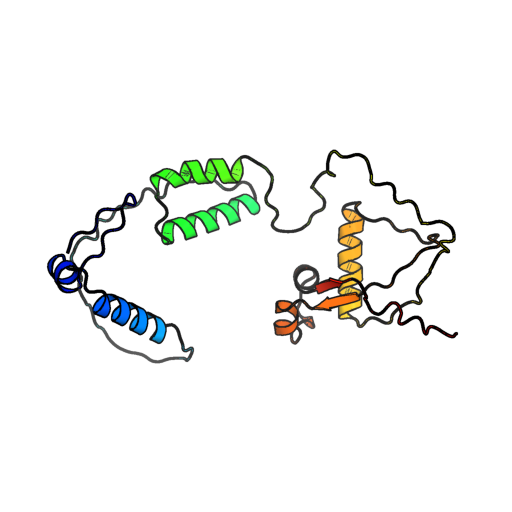21.254 1.00 91.31 93 ILE A O 1
ATOM 726 N N . GLU A 1 94 ? -27.044 -4.648 20.950 1.00 92.62 94 GLU A N 1
ATOM 727 C CA . GLU A 1 94 ? -27.312 -6.086 20.885 1.00 92.62 94 GLU A CA 1
ATOM 728 C C . GLU A 1 94 ? -26.585 -6.789 19.728 1.00 92.62 94 GLU A C 1
ATOM 730 O O . GLU A 1 94 ? -26.207 -7.952 19.867 1.00 92.62 94 GLU A O 1
ATOM 735 N N . ASN A 1 95 ? -26.303 -6.075 18.632 1.00 94.75 95 ASN A N 1
ATOM 736 C CA . ASN A 1 95 ? -25.664 -6.626 17.436 1.00 94.75 95 ASN A CA 1
ATOM 737 C C . ASN A 1 95 ? -24.137 -6.458 17.437 1.00 94.75 95 ASN A C 1
ATOM 739 O O . ASN A 1 95 ? -23.459 -6.981 16.554 1.00 94.75 95 ASN A O 1
ATOM 743 N N . VAL A 1 96 ? -23.562 -5.751 18.416 1.00 94.38 96 VAL A N 1
ATOM 744 C CA . VAL A 1 96 ? -22.122 -5.427 18.457 1.00 94.38 96 VAL A CA 1
ATOM 745 C C . VAL A 1 96 ? -21.246 -6.681 18.503 1.00 94.38 96 VAL A C 1
ATOM 747 O O . VAL A 1 96 ? -20.219 -6.749 17.830 1.00 94.38 96 VAL A O 1
ATOM 750 N N . GLN A 1 97 ? -21.660 -7.706 19.253 1.00 93.12 97 GLN A N 1
ATOM 751 C CA . GLN A 1 97 ? -20.924 -8.975 19.328 1.00 93.12 97 GLN A CA 1
ATOM 752 C C . GLN A 1 97 ? -20.955 -9.741 17.999 1.00 93.12 97 GLN A C 1
ATOM 754 O O . GLN A 1 97 ? -19.965 -10.361 17.604 1.00 93.12 97 GLN A O 1
ATOM 759 N N . ASP A 1 98 ? -22.082 -9.681 17.291 1.00 94.94 98 ASP A N 1
ATOM 760 C CA . ASP A 1 98 ? -22.237 -10.304 15.979 1.00 94.94 98 ASP A CA 1
ATOM 761 C C . ASP A 1 98 ? -21.417 -9.573 14.914 1.00 94.94 98 ASP A C 1
ATOM 763 O O . ASP A 1 98 ? -20.737 -10.225 14.117 1.00 94.94 98 ASP A O 1
ATOM 767 N N . LEU A 1 99 ? -21.411 -8.238 14.954 1.00 95.38 99 LEU A N 1
ATOM 768 C CA . LEU A 1 99 ? -20.579 -7.400 14.097 1.00 95.38 99 LEU A CA 1
ATOM 769 C C . LEU A 1 99 ? -19.089 -7.690 14.317 1.00 95.38 99 LEU A C 1
ATOM 771 O O . LEU A 1 99 ? -18.374 -7.946 13.350 1.00 95.38 99 LEU A O 1
ATOM 775 N N . TRP A 1 100 ? -18.634 -7.741 15.573 1.00 95.50 100 TRP A N 1
ATOM 776 C CA . TRP A 1 100 ? -17.252 -8.103 15.901 1.00 95.50 100 TRP A CA 1
ATOM 777 C C . TRP A 1 100 ? -16.875 -9.475 15.345 1.00 95.50 100 TRP A C 1
ATOM 779 O O . TRP A 1 100 ? -15.855 -9.621 14.667 1.00 95.50 100 TRP A O 1
ATOM 789 N N . ARG A 1 101 ? -17.722 -10.487 15.582 1.00 95.62 101 ARG A N 1
ATOM 790 C CA . ARG A 1 101 ? -17.502 -11.845 15.073 1.00 95.62 101 ARG A CA 1
ATOM 791 C C . ARG A 1 101 ? -17.421 -11.869 13.550 1.00 95.62 101 ARG A C 1
ATOM 793 O O . ARG A 1 101 ? -16.652 -12.654 13.012 1.00 95.62 101 ARG A O 1
ATOM 800 N N . PHE A 1 102 ? -18.222 -11.063 12.857 1.00 95.75 102 PHE A N 1
ATOM 801 C CA . PHE A 1 102 ? -18.200 -10.987 11.401 1.00 95.75 102 PHE A CA 1
ATOM 802 C C . PHE A 1 102 ? -16.918 -10.327 10.881 1.00 95.75 102 PHE A C 1
ATOM 804 O O . PHE A 1 102 ? -16.247 -10.905 10.027 1.00 95.75 102 PHE A O 1
ATOM 811 N N . LEU A 1 103 ? -16.555 -9.162 11.425 1.00 95.50 103 LEU A N 1
ATOM 812 C CA . LEU A 1 103 ? -15.385 -8.391 10.994 1.00 95.50 103 LEU A CA 1
ATOM 813 C C . LEU A 1 103 ? -14.069 -9.141 11.223 1.00 95.50 103 LEU A C 1
ATOM 815 O O . LEU A 1 103 ? -13.176 -9.060 10.386 1.00 95.50 103 LEU A O 1
ATOM 819 N N . THR A 1 104 ? -13.977 -9.910 12.310 1.00 95.38 104 THR A N 1
ATOM 820 C CA . THR A 1 104 ? -12.780 -10.689 12.683 1.00 95.38 104 THR A CA 1
ATOM 821 C C . THR A 1 104 ? -12.797 -12.130 12.168 1.00 95.38 104 THR A C 1
ATOM 823 O O . THR A 1 104 ? -11.869 -12.898 12.414 1.00 95.38 104 THR A O 1
ATOM 826 N N . LYS A 1 105 ? -13.846 -12.535 11.439 1.00 96.19 105 LYS A N 1
ATOM 827 C CA . LYS A 1 105 ? -13.993 -13.916 10.951 1.00 96.19 105 LYS A CA 1
ATOM 828 C C . LYS A 1 105 ? -12.889 -14.317 9.975 1.00 96.19 105 LYS A C 1
ATOM 830 O O . LYS A 1 105 ? -12.522 -15.491 9.903 1.00 96.19 105 LYS A O 1
ATOM 835 N N . HIS A 1 106 ? -12.437 -13.364 9.169 1.00 93.44 106 HIS A N 1
ATOM 836 C CA . HIS A 1 106 ? -11.492 -13.588 8.091 1.00 93.44 106 HIS A CA 1
ATOM 837 C C . HIS A 1 106 ? -10.370 -12.561 8.165 1.00 93.44 106 HIS A C 1
ATOM 839 O O . HIS A 1 106 ? -10.607 -11.388 8.440 1.00 93.44 106 HIS A O 1
ATOM 845 N N . ASP A 1 107 ? -9.158 -13.016 7.872 1.00 91.38 107 ASP A N 1
ATOM 846 C CA . ASP A 1 107 ? -7.992 -12.156 7.749 1.00 91.38 107 ASP A CA 1
ATOM 847 C C . ASP A 1 107 ? -7.999 -11.464 6.375 1.00 91.38 107 ASP A C 1
ATOM 849 O O . ASP A 1 107 ? -7.475 -11.992 5.397 1.00 91.38 107 ASP A O 1
ATOM 853 N N . ILE A 1 108 ? -8.716 -10.341 6.275 1.00 91.50 108 ILE A N 1
ATOM 854 C CA . ILE A 1 108 ? -8.940 -9.611 5.009 1.00 91.50 108 ILE A CA 1
ATOM 855 C C . ILE A 1 108 ? -8.646 -8.109 5.106 1.00 91.50 108 ILE A C 1
ATOM 857 O O . ILE A 1 108 ? -8.776 -7.390 4.117 1.00 91.50 108 ILE A O 1
ATOM 861 N N . TRP A 1 109 ? -8.279 -7.624 6.291 1.00 93.94 109 TRP A N 1
ATOM 862 C CA . TRP A 1 109 ? -8.073 -6.204 6.563 1.00 93.94 109 TRP A CA 1
ATOM 863 C C . TRP A 1 109 ? -6.582 -5.891 6.650 1.00 93.94 109 TRP A C 1
ATOM 865 O O . TRP A 1 109 ? -5.825 -6.612 7.294 1.00 93.94 109 TRP A O 1
ATOM 875 N N . ARG A 1 110 ? -6.149 -4.798 6.022 1.00 93.19 110 ARG A N 1
ATOM 876 C CA . ARG A 1 110 ? -4.755 -4.338 6.044 1.00 93.19 110 ARG A CA 1
ATOM 877 C C . ARG A 1 110 ? -4.736 -2.840 6.326 1.00 93.19 110 ARG A C 1
ATOM 879 O O . ARG A 1 110 ? -5.443 -2.087 5.662 1.00 93.19 110 ARG A O 1
ATOM 886 N N . LEU A 1 111 ? -3.917 -2.405 7.283 1.00 92.06 111 LEU A N 1
ATOM 887 C CA . LEU A 1 111 ? -3.671 -0.974 7.530 1.00 92.06 111 LEU A CA 1
ATOM 888 C C . LEU A 1 111 ? -2.628 -0.404 6.562 1.00 92.06 111 LEU A C 1
ATOM 890 O O . LEU A 1 111 ? -2.667 0.771 6.200 1.00 92.06 111 LEU A O 1
ATOM 894 N N . LYS A 1 112 ? -1.697 -1.256 6.134 1.00 88.69 112 LYS A N 1
ATOM 895 C CA . LYS A 1 112 ? -0.632 -0.955 5.182 1.00 88.69 112 LYS A CA 1
ATOM 896 C C . LYS A 1 112 ? -0.294 -2.205 4.383 1.00 88.69 112 LYS A C 1
ATOM 898 O O . LYS A 1 112 ? -0.617 -3.315 4.796 1.00 88.69 112 LYS A O 1
ATOM 903 N N . PHE A 1 113 ? 0.360 -2.007 3.248 1.00 88.81 113 PHE A N 1
ATOM 904 C CA . PHE A 1 113 ? 0.976 -3.104 2.520 1.00 88.81 113 PHE A CA 1
ATOM 905 C C . PHE A 1 113 ? 2.205 -3.598 3.298 1.00 88.81 113 PHE A C 1
ATOM 907 O O . PHE A 1 113 ? 3.026 -2.790 3.724 1.00 88.81 113 PHE A O 1
ATOM 914 N N . ASP A 1 114 ? 2.318 -4.907 3.506 1.00 86.00 114 ASP A N 1
ATOM 915 C CA . ASP A 1 114 ? 3.443 -5.528 4.217 1.00 86.00 114 ASP A CA 1
ATOM 916 C C . ASP A 1 114 ? 3.961 -6.811 3.541 1.00 86.00 114 ASP A C 1
ATOM 918 O O . ASP A 1 114 ? 4.845 -7.480 4.074 1.00 86.00 114 ASP A O 1
ATOM 922 N N . GLY A 1 115 ? 3.424 -7.157 2.365 1.00 88.62 115 GLY A N 1
ATOM 923 C CA . GLY A 1 115 ? 3.818 -8.351 1.614 1.00 88.62 115 GLY A CA 1
ATOM 924 C C . GLY A 1 115 ? 3.466 -9.683 2.284 1.00 88.62 115 GLY A C 1
ATOM 925 O O . GLY A 1 115 ? 3.954 -10.721 1.843 1.00 88.62 115 GLY A O 1
ATOM 926 N N . SER A 1 116 ? 2.655 -9.681 3.347 1.00 89.31 116 SER A N 1
ATOM 927 C CA . SER A 1 116 ? 2.267 -10.909 4.056 1.00 89.31 116 SER A CA 1
ATOM 928 C C . SER A 1 116 ? 1.226 -11.740 3.297 1.00 89.31 116 SER A C 1
ATOM 930 O O . SER A 1 116 ? 1.117 -12.952 3.508 1.00 89.31 116 SER A O 1
ATOM 932 N N . ASP A 1 117 ? 0.486 -11.102 2.387 1.00 90.81 117 ASP A N 1
ATOM 933 C CA . ASP A 1 117 ? -0.580 -11.741 1.628 1.00 90.81 117 ASP A CA 1
ATOM 934 C C . ASP A 1 117 ? -0.030 -12.756 0.617 1.00 90.81 117 ASP A C 1
ATOM 936 O O . ASP A 1 117 ? 0.796 -12.417 -0.236 1.00 90.81 117 ASP A O 1
ATOM 940 N N . PRO A 1 118 ? -0.505 -14.015 0.642 1.00 89.00 118 PRO A N 1
ATOM 941 C CA . PRO A 1 118 ? -0.075 -14.994 -0.336 1.00 89.00 118 PRO A CA 1
ATOM 942 C C . PRO A 1 118 ? -0.606 -14.627 -1.731 1.00 89.00 118 PRO A C 1
ATOM 944 O O . PRO A 1 118 ? -1.730 -14.129 -1.864 1.00 89.00 118 PRO A O 1
ATOM 947 N N . PRO A 1 119 ? 0.130 -14.966 -2.804 1.00 88.12 119 PRO A N 1
ATOM 948 C CA . PRO A 1 119 ? -0.369 -14.808 -4.159 1.00 88.12 119 PRO A CA 1
ATOM 949 C C . PRO A 1 119 ? -1.710 -15.519 -4.359 1.00 88.12 119 PRO A C 1
ATOM 951 O O . PRO A 1 119 ? -1.952 -16.608 -3.823 1.00 88.12 119 PRO A O 1
ATOM 954 N N . ALA A 1 120 ? -2.564 -14.941 -5.204 1.00 91.25 120 ALA A N 1
ATOM 955 C CA . ALA A 1 120 ? -3.817 -15.574 -5.589 1.00 91.25 120 ALA A CA 1
ATOM 956 C C . ALA A 1 120 ? -3.567 -16.993 -6.131 1.00 91.25 120 ALA A C 1
ATOM 958 O O . ALA A 1 120 ? -2.624 -17.233 -6.889 1.00 91.25 120 ALA A O 1
ATOM 959 N N . ARG A 1 121 ? -4.443 -17.944 -5.776 1.00 94.31 121 ARG A N 1
ATOM 960 C CA . ARG A 1 121 ? -4.348 -19.353 -6.200 1.00 94.31 121 ARG A CA 1
ATOM 961 C C . ARG A 1 121 ? -4.788 -19.531 -7.658 1.00 94.31 121 ARG A C 1
ATOM 963 O O . ARG A 1 121 ? -5.759 -20.221 -7.961 1.00 94.31 121 ARG A O 1
ATOM 970 N N . VAL A 1 122 ? -4.065 -18.892 -8.566 1.00 96.06 122 VAL A N 1
ATOM 971 C CA . VAL A 1 122 ? -4.282 -18.921 -10.011 1.00 96.06 122 VAL A CA 1
ATOM 972 C C . VAL A 1 122 ? -2.971 -19.248 -10.717 1.00 96.06 122 VAL A C 1
ATOM 974 O O . VAL A 1 122 ? -1.882 -19.036 -10.184 1.00 96.06 122 VAL A O 1
ATOM 977 N N . LYS A 1 123 ? -3.058 -19.803 -11.928 1.00 95.69 123 LYS A N 1
ATOM 978 C CA . LYS A 1 123 ? -1.858 -20.049 -12.737 1.00 95.69 123 LYS A CA 1
ATOM 979 C C . LYS A 1 123 ? -1.188 -18.706 -13.070 1.00 95.69 123 LYS A C 1
ATOM 981 O O . LYS A 1 123 ? -1.911 -17.770 -13.416 1.00 95.69 123 LYS A O 1
ATOM 986 N N . PRO A 1 124 ? 0.154 -18.610 -13.025 1.00 95.31 124 PRO A N 1
ATOM 987 C CA . PRO A 1 124 ? 0.853 -17.392 -13.411 1.00 95.31 124 PRO A CA 1
ATOM 988 C C . PRO A 1 124 ? 0.460 -16.927 -14.815 1.00 95.31 124 PRO A C 1
ATOM 990 O O . PRO A 1 124 ? 0.392 -17.729 -15.752 1.00 95.31 124 PRO A O 1
ATOM 993 N N . LEU A 1 125 ? 0.224 -15.624 -14.961 1.00 95.25 125 LEU A N 1
ATOM 994 C CA . LEU A 1 125 ? -0.071 -15.019 -16.253 1.00 95.25 125 LEU A CA 1
ATOM 995 C C . LEU A 1 125 ? 1.163 -15.109 -17.159 1.00 95.25 125 LEU A C 1
ATOM 997 O O . LEU A 1 125 ? 2.229 -14.588 -16.832 1.00 95.25 125 LEU A O 1
ATOM 1001 N N . LYS A 1 126 ? 1.007 -15.730 -18.331 1.00 95.62 126 LYS A N 1
ATOM 1002 C CA . LYS A 1 126 ? 2.021 -15.720 -19.389 1.00 95.62 126 LYS A CA 1
ATOM 1003 C C . LYS A 1 126 ? 1.641 -14.678 -20.434 1.00 95.62 126 LYS A C 1
ATOM 1005 O O . LYS A 1 126 ? 0.639 -14.832 -21.124 1.00 95.62 126 LYS A O 1
ATOM 1010 N N . VAL A 1 127 ? 2.459 -13.639 -20.562 1.00 94.50 127 VAL A N 1
ATOM 1011 C CA . VAL A 1 127 ? 2.290 -12.606 -21.591 1.00 94.50 127 VAL A CA 1
ATOM 1012 C C . VAL A 1 127 ? 3.091 -13.003 -22.832 1.00 94.50 127 VAL A C 1
ATOM 1014 O O . VAL A 1 127 ? 4.281 -13.302 -22.734 1.00 94.50 127 VAL A O 1
ATOM 1017 N N . THR A 1 128 ? 2.446 -13.010 -23.999 1.00 94.69 128 THR A N 1
ATOM 1018 C CA . THR A 1 128 ? 3.088 -13.272 -25.296 1.00 94.69 128 THR A CA 1
ATOM 1019 C C . THR A 1 128 ? 3.040 -12.000 -26.142 1.00 94.69 128 THR A C 1
ATOM 1021 O O . THR A 1 128 ? 1.944 -11.510 -26.419 1.00 94.69 128 THR A O 1
ATOM 1024 N N . PRO A 1 129 ? 4.197 -11.429 -26.526 1.00 92.06 129 PRO A N 1
ATOM 1025 C CA . PRO A 1 129 ? 4.238 -10.297 -27.443 1.00 92.06 129 PRO A CA 1
ATOM 1026 C C . PRO A 1 129 ? 3.603 -10.653 -28.790 1.00 92.06 129 PRO A C 1
ATOM 1028 O O . PRO A 1 129 ? 3.667 -11.802 -29.222 1.00 92.06 129 PRO A O 1
ATOM 1031 N N . LYS A 1 130 ? 3.013 -9.661 -29.462 1.00 94.94 130 LYS A N 1
ATOM 1032 C CA . LYS A 1 130 ? 2.552 -9.818 -30.848 1.00 94.94 130 LYS A CA 1
ATOM 1033 C C . LYS A 1 130 ? 3.740 -10.047 -31.787 1.00 94.94 130 LYS A C 1
ATOM 1035 O O . LYS A 1 130 ? 4.855 -9.610 -31.493 1.00 94.94 130 LYS A O 1
ATOM 1040 N N . ASP A 1 131 ? 3.481 -10.659 -32.937 1.00 95.75 131 ASP A N 1
ATOM 1041 C CA . ASP A 1 131 ? 4.491 -10.831 -33.982 1.00 95.75 131 ASP A CA 1
ATOM 1042 C C . ASP A 1 131 ? 5.072 -9.479 -34.421 1.00 95.75 131 ASP A C 1
ATOM 1044 O O . ASP A 1 131 ? 4.367 -8.471 -34.502 1.00 95.75 131 ASP A O 1
ATOM 1048 N N . GLY A 1 132 ? 6.386 -9.450 -34.654 1.00 94.81 132 GLY A N 1
ATOM 1049 C CA . GLY A 1 132 ? 7.124 -8.228 -34.995 1.00 94.81 132 GLY A CA 1
ATOM 1050 C C . GLY A 1 132 ? 7.419 -7.292 -33.814 1.00 94.81 132 GLY A C 1
ATOM 1051 O O . GLY A 1 132 ? 8.028 -6.243 -34.014 1.00 94.81 132 GLY A O 1
ATOM 1052 N N . CYS A 1 133 ? 7.027 -7.640 -32.583 1.00 93.62 133 CYS A N 1
ATOM 1053 C CA . CYS A 1 133 ? 7.332 -6.830 -31.406 1.00 93.62 133 CYS A CA 1
ATOM 1054 C C . CYS A 1 133 ? 8.839 -6.828 -31.099 1.00 93.62 133 CYS A C 1
ATOM 1056 O O . CYS A 1 133 ? 9.451 -7.882 -30.914 1.00 93.62 133 CYS A O 1
ATOM 1058 N N . VAL A 1 134 ? 9.428 -5.633 -31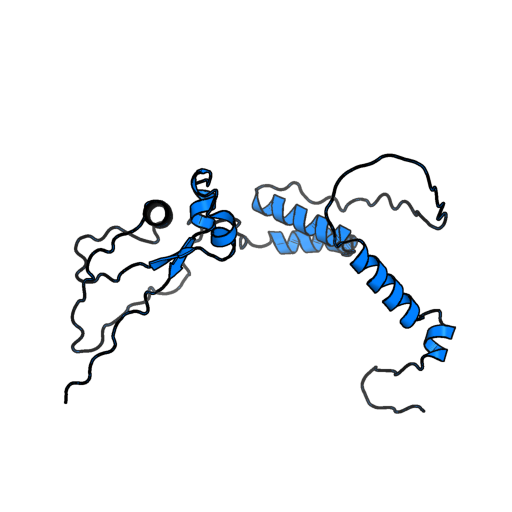.008 1.00 94.12 134 VAL A N 1
ATOM 1059 C CA . VAL A 1 134 ? 10.848 -5.433 -30.691 1.00 94.12 134 VAL A CA 1
ATOM 1060 C C . VAL A 1 134 ? 11.024 -4.862 -29.280 1.00 94.12 134 VAL A C 1
ATOM 1062 O O . VAL A 1 134 ? 10.218 -4.024 -28.867 1.00 94.12 134 VAL A O 1
ATOM 1065 N N . PRO A 1 135 ? 12.064 -5.275 -28.530 1.00 93.44 135 PRO A N 1
ATOM 1066 C CA . PRO A 1 135 ? 12.353 -4.715 -27.216 1.00 93.44 135 PRO A CA 1
ATOM 1067 C C . PRO A 1 135 ? 12.524 -3.198 -27.231 1.00 93.44 135 PRO A C 1
ATOM 1069 O O . PRO A 1 135 ? 13.244 -2.646 -28.061 1.00 93.44 135 PRO A O 1
ATOM 1072 N N . TYR A 1 136 ? 11.898 -2.533 -26.262 1.00 90.38 136 TYR A N 1
ATOM 1073 C CA . TYR A 1 136 ? 12.061 -1.103 -26.021 1.00 90.38 136 TYR A CA 1
ATOM 1074 C C . TYR A 1 136 ? 12.685 -0.853 -24.652 1.00 90.38 136 TYR A C 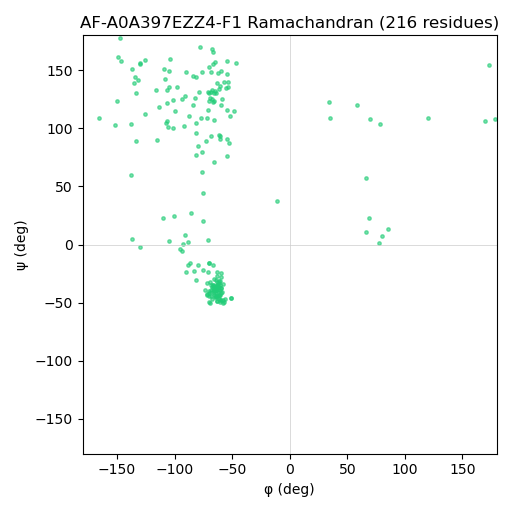1
ATOM 1076 O O . TYR A 1 136 ? 12.215 -1.372 -23.636 1.00 90.38 136 TYR A O 1
ATOM 1084 N N . ARG A 1 137 ? 13.701 0.012 -24.616 1.00 90.81 137 ARG A N 1
ATOM 1085 C CA . ARG A 1 137 ? 14.352 0.449 -23.383 1.00 90.81 137 ARG A CA 1
ATOM 1086 C C . ARG A 1 137 ? 14.340 1.972 -23.305 1.00 90.81 137 ARG A C 1
ATOM 1088 O O . ARG A 1 137 ? 14.998 2.646 -24.097 1.00 90.81 137 ARG A O 1
ATOM 1095 N N . CYS A 1 138 ? 13.584 2.520 -22.357 1.00 87.75 138 CYS A N 1
ATOM 1096 C CA . CYS A 1 138 ? 13.509 3.963 -22.168 1.00 87.75 138 CYS A CA 1
ATOM 1097 C C . CYS A 1 138 ? 14.848 4.555 -21.695 1.00 87.75 138 CYS A C 1
ATOM 1099 O O . CYS A 1 138 ? 15.667 3.887 -21.056 1.00 87.75 138 CYS A O 1
ATOM 1101 N N . LYS A 1 139 ? 15.049 5.848 -21.968 1.00 86.38 139 LYS A N 1
ATOM 1102 C CA . LYS A 1 139 ? 16.128 6.627 -21.346 1.00 86.38 139 LYS A CA 1
ATOM 1103 C C . LYS A 1 139 ? 15.819 6.850 -19.863 1.00 86.38 139 LYS A C 1
ATOM 1105 O O . LYS A 1 139 ? 14.653 6.896 -19.471 1.00 86.38 139 LYS A O 1
ATOM 1110 N N . GLY A 1 140 ? 16.863 7.011 -19.050 1.00 82.00 140 GLY A N 1
ATOM 1111 C CA . GLY A 1 140 ? 16.704 7.390 -17.647 1.00 82.00 140 GLY A CA 1
ATOM 1112 C C . GLY A 1 140 ? 16.018 8.751 -17.528 1.00 82.00 140 GLY A C 1
ATOM 1113 O O . GLY A 1 140 ? 16.348 9.678 -18.273 1.00 82.00 140 GLY A O 1
ATOM 1114 N N . ARG A 1 141 ? 15.059 8.870 -16.606 1.00 84.12 141 ARG A N 1
ATOM 1115 C CA . ARG A 1 141 ? 14.462 10.160 -16.257 1.00 84.12 141 ARG A CA 1
ATOM 1116 C C . ARG A 1 141 ? 15.241 10.810 -15.123 1.00 84.12 141 ARG A C 1
ATOM 1118 O O . ARG A 1 141 ? 15.789 10.128 -14.264 1.00 84.12 141 ARG A O 1
ATOM 1125 N N . LYS A 1 142 ? 15.263 12.141 -15.130 1.00 89.69 142 LYS A N 1
ATOM 1126 C CA . LYS A 1 142 ? 15.692 12.920 -13.970 1.00 89.69 142 LYS A CA 1
ATOM 1127 C C . LYS A 1 142 ? 14.511 13.024 -13.012 1.00 89.69 142 LYS A C 1
ATOM 1129 O O . LYS A 1 142 ? 13.439 13.451 -13.437 1.00 89.69 142 LYS A O 1
ATOM 1134 N N . HIS A 1 143 ? 14.735 12.640 -11.764 1.00 91.00 143 HIS A N 1
ATOM 1135 C CA . HIS A 1 143 ? 13.784 12.778 -10.668 1.00 91.00 143 HIS A CA 1
ATOM 1136 C C . HIS A 1 143 ? 14.276 13.851 -9.701 1.00 91.00 143 HIS A C 1
ATOM 1138 O O . HIS A 1 143 ? 15.481 14.094 -9.603 1.00 91.00 143 HIS A O 1
ATOM 1144 N N . ASN A 1 144 ? 13.347 14.524 -9.024 1.00 93.19 144 ASN A N 1
ATOM 1145 C CA . ASN A 1 144 ? 13.711 15.365 -7.884 1.00 93.19 144 ASN A CA 1
ATOM 1146 C C . ASN A 1 144 ? 13.966 14.495 -6.637 1.00 93.19 144 ASN A C 1
ATOM 1148 O O . ASN A 1 144 ? 13.655 13.305 -6.629 1.00 93.19 144 ASN A O 1
ATOM 1152 N N . LEU A 1 145 ? 14.512 15.091 -5.573 1.00 94.56 145 LEU A N 1
ATOM 1153 C CA . LEU A 1 145 ? 14.904 14.351 -4.366 1.00 94.56 145 LEU A CA 1
ATOM 1154 C C . LEU A 1 145 ? 13.730 13.633 -3.676 1.00 94.56 145 LEU A C 1
ATOM 1156 O O . LEU A 1 145 ? 13.910 12.537 -3.150 1.00 94.56 145 LEU A O 1
ATOM 1160 N N . LEU A 1 146 ? 12.526 14.215 -3.691 1.00 94.88 146 LEU A N 1
ATOM 1161 C CA . LEU A 1 146 ? 11.340 13.589 -3.094 1.00 94.88 146 LEU A CA 1
ATOM 1162 C C . LEU A 1 146 ? 10.867 12.396 -3.927 1.00 94.88 146 LEU A C 1
ATOM 1164 O O . LEU A 1 146 ? 10.568 11.336 -3.382 1.00 94.88 146 LEU A O 1
ATOM 1168 N N . GLU A 1 147 ? 10.835 12.551 -5.248 1.00 94.69 147 GLU A N 1
ATOM 1169 C CA . GLU A 1 147 ? 10.515 11.464 -6.172 1.00 94.69 147 GLU A CA 1
ATOM 1170 C C . GLU A 1 147 ? 11.517 10.314 -6.046 1.00 94.69 147 GLU A C 1
ATOM 1172 O O . GLU A 1 147 ? 11.109 9.158 -5.990 1.00 94.69 147 GLU A O 1
ATOM 1177 N N . GLU A 1 148 ? 12.814 10.613 -5.958 1.00 95.19 148 GLU A N 1
ATOM 1178 C CA . GLU A 1 148 ? 13.861 9.606 -5.781 1.00 95.19 148 GLU A CA 1
ATOM 1179 C C . GLU A 1 148 ? 13.729 8.878 -4.436 1.00 95.19 148 GLU A C 1
ATOM 1181 O O . GLU A 1 148 ? 13.783 7.646 -4.399 1.00 95.19 148 GLU A O 1
ATOM 1186 N N . ARG A 1 149 ? 13.471 9.610 -3.342 1.00 96.50 149 ARG A N 1
ATOM 1187 C CA . ARG A 1 149 ? 13.198 9.012 -2.025 1.00 96.50 149 ARG A CA 1
ATOM 1188 C C . ARG A 1 149 ? 11.996 8.071 -2.086 1.00 96.50 149 ARG A C 1
ATOM 1190 O O . ARG A 1 149 ? 12.101 6.936 -1.631 1.00 96.50 149 ARG A O 1
ATOM 1197 N N . PHE A 1 150 ? 10.888 8.505 -2.691 1.00 96.69 150 PHE A N 1
ATOM 1198 C CA . PHE A 1 150 ? 9.708 7.658 -2.867 1.00 96.69 150 PHE A CA 1
ATOM 1199 C C . PHE A 1 150 ? 10.019 6.407 -3.695 1.00 96.69 150 PHE A C 1
ATOM 1201 O O . PHE A 1 150 ? 9.688 5.306 -3.267 1.00 96.69 150 PHE A O 1
ATOM 1208 N N . LEU A 1 151 ? 10.670 6.554 -4.853 1.00 95.94 151 LEU A N 1
ATOM 1209 C CA . LEU A 1 151 ? 11.000 5.425 -5.727 1.00 95.94 151 LEU A CA 1
ATOM 1210 C C . LEU A 1 151 ? 11.878 4.391 -5.016 1.00 95.94 151 LEU A C 1
ATOM 1212 O O . LEU A 1 151 ? 11.642 3.196 -5.173 1.00 95.94 151 LEU A O 1
ATOM 1216 N N . ASN A 1 152 ? 12.852 4.837 -4.220 1.00 96.19 152 ASN A N 1
ATOM 1217 C CA . ASN A 1 152 ? 13.723 3.948 -3.454 1.00 96.19 152 ASN A CA 1
ATOM 1218 C C . ASN A 1 152 ? 12.966 3.212 -2.341 1.00 96.19 152 ASN A C 1
ATOM 1220 O O . ASN A 1 152 ? 13.106 1.995 -2.227 1.00 96.19 152 ASN A O 1
ATOM 1224 N N . LEU A 1 153 ? 12.149 3.922 -1.554 1.00 96.69 153 LEU A N 1
ATOM 1225 C CA . LEU A 1 153 ? 11.343 3.320 -0.485 1.00 96.69 153 LEU A CA 1
ATOM 1226 C C . LEU A 1 153 ? 10.324 2.326 -1.049 1.00 96.69 153 LEU A C 1
ATOM 1228 O O . LEU A 1 153 ? 10.264 1.184 -0.603 1.00 96.69 153 LEU A O 1
ATOM 1232 N N . PHE A 1 154 ? 9.580 2.733 -2.077 1.00 95.75 154 PHE A N 1
ATOM 1233 C CA . PHE A 1 154 ? 8.540 1.910 -2.686 1.00 95.75 154 PHE A CA 1
ATOM 1234 C C . PHE A 1 154 ? 9.124 0.674 -3.378 1.00 95.75 154 PHE A C 1
ATOM 1236 O O . PHE A 1 154 ? 8.623 -0.434 -3.212 1.00 95.75 154 PHE A O 1
ATOM 1243 N N . ALA A 1 155 ? 10.230 0.825 -4.118 1.00 95.06 155 ALA A N 1
ATOM 1244 C CA . ALA A 1 155 ? 10.903 -0.324 -4.720 1.00 95.06 155 ALA A CA 1
ATOM 1245 C C . ALA A 1 155 ? 11.468 -1.278 -3.659 1.00 95.06 155 ALA A C 1
ATOM 1247 O O . ALA A 1 155 ? 11.418 -2.490 -3.862 1.00 95.06 155 ALA A O 1
ATOM 1248 N N . LYS A 1 156 ? 11.995 -0.753 -2.545 1.00 95.12 156 LYS A N 1
ATOM 1249 C CA . LYS A 1 156 ? 12.476 -1.572 -1.429 1.00 95.12 156 LYS A CA 1
ATOM 1250 C C . LYS A 1 156 ? 11.344 -2.378 -0.796 1.00 95.12 156 LYS A C 1
ATOM 1252 O O . LYS A 1 156 ? 11.510 -3.582 -0.660 1.00 95.12 156 LYS A O 1
ATOM 1257 N N . GLU A 1 157 ? 10.211 -1.750 -0.488 1.00 94.25 157 GLU A N 1
ATOM 1258 C CA . GLU A 1 157 ? 9.037 -2.420 0.088 1.00 94.25 157 GLU A CA 1
ATOM 1259 C C . GLU A 1 157 ? 8.564 -3.584 -0.801 1.00 94.25 157 GLU A C 1
ATOM 1261 O O . GLU A 1 157 ? 8.422 -4.710 -0.331 1.00 94.25 157 GLU A O 1
ATOM 1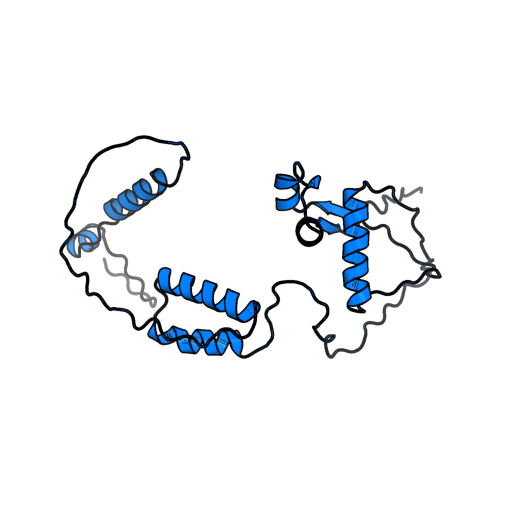266 N N . LEU A 1 158 ? 8.454 -3.358 -2.115 1.00 94.50 158 LEU A N 1
ATOM 1267 C CA . LEU A 1 158 ? 8.083 -4.408 -3.070 1.00 94.50 158 LEU A CA 1
ATOM 1268 C C . LEU A 1 158 ? 9.162 -5.492 -3.255 1.00 94.50 158 LEU A C 1
ATOM 1270 O O . LEU A 1 158 ? 8.836 -6.642 -3.545 1.00 94.50 158 LEU A O 1
ATOM 1274 N N . CYS A 1 159 ? 10.451 -5.149 -3.145 1.00 94.31 159 CYS A N 1
ATOM 1275 C CA . CYS A 1 159 ? 11.536 -6.137 -3.212 1.00 94.31 159 CYS A CA 1
ATOM 1276 C C . CYS A 1 159 ? 11.557 -7.023 -1.965 1.00 94.31 159 CYS A C 1
ATOM 1278 O O . CYS A 1 159 ? 11.722 -8.234 -2.092 1.00 94.31 159 CYS A O 1
ATOM 1280 N N . ASP A 1 160 ? 11.401 -6.423 -0.785 1.00 93.75 160 ASP A N 1
ATOM 1281 C CA . ASP A 1 160 ? 11.391 -7.130 0.495 1.00 93.75 160 ASP A CA 1
ATOM 1282 C C . ASP A 1 160 ? 10.162 -8.058 0.586 1.00 93.75 160 ASP A C 1
ATOM 1284 O O . ASP A 1 160 ? 10.287 -9.183 1.067 1.00 93.75 160 ASP A O 1
ATOM 1288 N N . ALA A 1 161 ? 9.017 -7.641 0.026 1.00 93.00 161 ALA A N 1
ATOM 1289 C CA . ALA A 1 161 ? 7.814 -8.466 -0.137 1.00 93.00 161 ALA A CA 1
ATOM 1290 C C . ALA A 1 161 ? 7.950 -9.587 -1.192 1.00 93.00 161 ALA A C 1
ATOM 1292 O O . ALA A 1 161 ? 7.145 -10.513 -1.231 1.00 93.00 161 ALA A O 1
ATOM 1293 N N . GLY A 1 162 ? 8.958 -9.525 -2.069 1.00 92.38 162 GLY A N 1
ATOM 1294 C CA . GLY A 1 162 ? 9.155 -10.499 -3.148 1.00 92.38 162 GLY A CA 1
ATOM 1295 C C . GLY A 1 162 ? 8.279 -10.287 -4.392 1.00 92.38 162 GLY A C 1
ATOM 1296 O O . GLY A 1 162 ? 8.335 -11.105 -5.315 1.00 92.38 162 GLY A O 1
ATOM 1297 N N . ASP A 1 163 ? 7.531 -9.185 -4.463 1.00 92.81 163 ASP A N 1
ATOM 1298 C CA . ASP A 1 163 ? 6.669 -8.836 -5.601 1.00 92.81 163 ASP A CA 1
ATOM 1299 C C . ASP A 1 163 ? 7.463 -8.409 -6.837 1.00 92.81 163 ASP A C 1
ATOM 1301 O O . ASP A 1 163 ? 7.065 -8.658 -7.981 1.00 92.81 163 ASP A O 1
ATOM 1305 N N . ILE A 1 164 ? 8.613 -7.766 -6.622 1.00 94.19 164 ILE A N 1
ATOM 1306 C CA . ILE A 1 164 ? 9.534 -7.391 -7.693 1.00 94.19 164 ILE A CA 1
ATOM 1307 C C . ILE A 1 164 ? 10.934 -7.925 -7.420 1.00 94.19 164 ILE A C 1
ATOM 1309 O O . ILE A 1 164 ? 11.335 -8.202 -6.294 1.00 94.19 164 ILE A O 1
ATOM 1313 N N . LYS A 1 165 ? 11.726 -8.026 -8.488 1.00 94.88 165 LYS A N 1
ATOM 1314 C CA . LYS A 1 165 ? 13.138 -8.393 -8.401 1.00 94.88 165 LYS A CA 1
ATOM 1315 C C . LYS A 1 165 ? 13.989 -7.520 -9.301 1.00 94.88 165 LYS A C 1
ATOM 1317 O O . LYS A 1 165 ? 13.565 -7.099 -10.380 1.00 94.88 165 LYS A O 1
ATOM 1322 N N . ARG A 1 166 ? 15.242 -7.320 -8.901 1.00 93.69 166 ARG A N 1
ATOM 1323 C CA . ARG A 1 166 ? 16.227 -6.623 -9.726 1.00 93.69 166 ARG A CA 1
ATOM 1324 C C . ARG A 1 166 ? 16.534 -7.440 -10.985 1.00 93.69 166 ARG A C 1
ATOM 1326 O O . ARG A 1 166 ? 16.977 -8.580 -10.896 1.00 93.69 166 ARG A O 1
ATOM 1333 N N . ASN A 1 167 ? 16.353 -6.834 -12.158 1.00 94.31 167 ASN A N 1
ATOM 1334 C CA . ASN A 1 167 ? 16.721 -7.430 -13.443 1.00 94.31 167 ASN A CA 1
ATOM 1335 C C . ASN A 1 167 ? 17.476 -6.418 -14.319 1.00 94.31 167 ASN A C 1
ATOM 1337 O O . ASN A 1 167 ? 16.885 -5.690 -15.114 1.00 94.31 167 ASN A O 1
ATOM 1341 N N . GLN A 1 168 ? 18.803 -6.374 -14.180 1.00 91.38 168 GLN A N 1
ATOM 1342 C CA . GLN A 1 168 ? 19.651 -5.451 -14.949 1.00 91.38 168 GLN A CA 1
ATOM 1343 C C . GLN A 1 168 ? 19.751 -5.825 -16.438 1.00 91.38 168 GLN A C 1
ATOM 1345 O O . GLN A 1 168 ? 20.002 -4.956 -17.276 1.00 91.38 168 GLN A O 1
ATOM 1350 N N . GLN A 1 169 ? 19.517 -7.099 -16.764 1.00 94.31 169 GLN A N 1
ATOM 1351 C CA . GLN A 1 169 ? 19.655 -7.666 -18.106 1.00 94.31 169 GLN A CA 1
ATOM 1352 C C . GLN A 1 169 ? 18.376 -7.552 -18.944 1.00 94.31 169 GLN A C 1
ATOM 1354 O O . GLN A 1 169 ? 18.344 -8.018 -20.080 1.00 94.31 169 GLN A O 1
ATOM 1359 N N . SER A 1 170 ? 17.314 -6.936 -18.413 1.00 92.94 170 SER A N 1
ATOM 1360 C CA . SER A 1 170 ? 16.075 -6.762 -19.167 1.00 92.94 170 SER A CA 1
ATOM 1361 C C . SER A 1 170 ? 16.320 -5.963 -20.450 1.00 92.94 170 SER A C 1
ATOM 1363 O O . SER A 1 170 ? 16.804 -4.825 -20.420 1.00 92.94 170 SER A O 1
ATOM 1365 N N . ALA A 1 171 ? 15.924 -6.543 -21.582 1.00 93.31 171 ALA A N 1
ATOM 1366 C CA . ALA A 1 171 ? 15.845 -5.834 -22.856 1.00 93.31 171 ALA A CA 1
ATOM 1367 C C . ALA A 1 171 ? 14.696 -4.803 -22.871 1.00 93.31 171 ALA A C 1
ATOM 1369 O O . ALA A 1 171 ? 14.683 -3.904 -23.708 1.00 93.31 171 ALA A O 1
ATOM 1370 N N . TRP A 1 172 ? 13.760 -4.918 -21.921 1.00 92.56 172 TRP A N 1
ATOM 1371 C CA . TRP A 1 172 ? 12.587 -4.064 -2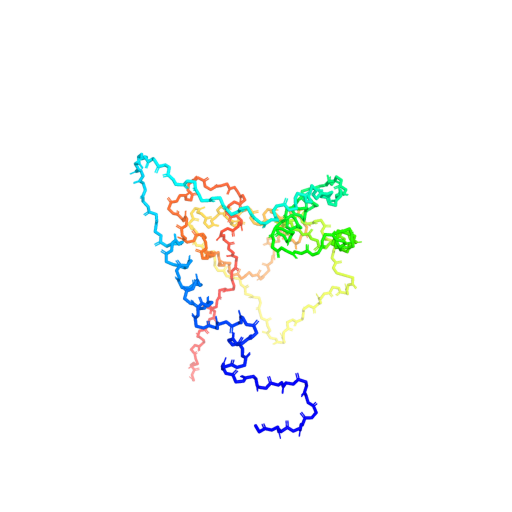1.775 1.00 92.56 172 TRP A CA 1
ATOM 1372 C C . TRP A 1 172 ? 12.743 -3.110 -20.593 1.00 92.56 172 TRP A C 1
ATOM 1374 O O . TRP A 1 172 ? 13.099 -3.537 -19.492 1.00 92.56 172 TRP A O 1
ATOM 1384 N N . CYS A 1 173 ? 12.448 -1.831 -20.798 1.00 91.00 173 CYS A N 1
ATOM 1385 C CA . CYS A 1 173 ? 12.344 -0.847 -19.724 1.00 91.00 173 CYS A CA 1
ATOM 1386 C C . CYS A 1 173 ? 11.341 0.239 -20.110 1.00 91.00 173 CYS A C 1
ATOM 1388 O O . CYS A 1 173 ? 11.503 0.898 -21.140 1.00 91.00 173 CYS A O 1
ATOM 1390 N N . SER A 1 174 ? 10.329 0.429 -19.272 1.00 87.25 174 SER A N 1
ATOM 1391 C CA . SER A 1 174 ? 9.369 1.524 -19.368 1.00 87.25 174 SER A CA 1
ATOM 1392 C C . SER A 1 174 ? 9.669 2.575 -18.304 1.00 87.25 174 SER A C 1
ATOM 1394 O O . SER A 1 174 ? 10.137 2.234 -17.216 1.00 87.25 174 SER A O 1
ATOM 1396 N N . PRO A 1 175 ? 9.377 3.851 -18.573 1.00 86.31 175 PRO A N 1
ATOM 1397 C CA . PRO A 1 175 ? 9.711 4.896 -17.630 1.00 86.31 175 PRO A CA 1
ATOM 1398 C C . PRO A 1 175 ? 8.648 4.977 -16.514 1.00 86.31 175 PRO A C 1
ATOM 1400 O O . PRO A 1 175 ? 7.458 4.781 -16.759 1.00 86.31 175 PRO A O 1
ATOM 1403 N N . VAL A 1 176 ? 9.066 5.273 -15.279 1.00 87.75 176 VAL A N 1
ATOM 1404 C CA . VAL A 1 176 ? 8.177 5.359 -14.103 1.00 87.75 176 VAL A CA 1
ATOM 1405 C C . VAL A 1 176 ? 7.791 6.803 -13.809 1.00 87.75 176 VAL A C 1
ATOM 1407 O O . VAL A 1 176 ? 8.642 7.687 -13.849 1.00 87.75 176 VAL A O 1
ATOM 1410 N N . ASN A 1 177 ? 6.511 7.068 -13.532 1.00 90.50 177 ASN A N 1
ATOM 1411 C CA . ASN A 1 177 ? 6.014 8.414 -13.243 1.00 90.50 177 ASN A CA 1
ATOM 1412 C C . ASN A 1 177 ? 5.486 8.535 -11.801 1.00 90.50 177 ASN A C 1
ATOM 1414 O O . ASN A 1 177 ? 4.295 8.280 -11.580 1.00 90.50 177 ASN A O 1
ATOM 1418 N N . PRO A 1 178 ? 6.346 8.897 -10.828 1.00 93.62 178 PRO A N 1
ATOM 1419 C CA . PRO A 1 178 ? 5.904 9.217 -9.477 1.00 93.62 178 PRO A CA 1
ATOM 1420 C C . PRO A 1 178 ? 5.094 10.516 -9.487 1.00 93.62 178 PRO A C 1
ATOM 1422 O O . PRO A 1 178 ? 5.505 11.515 -10.071 1.00 93.62 178 PRO A O 1
ATOM 1425 N N . ILE A 1 17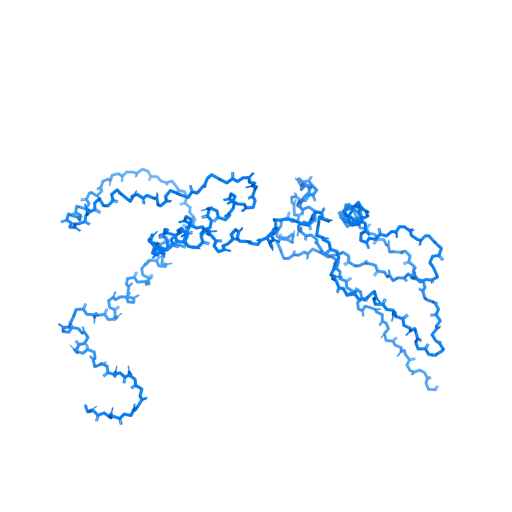9 ? 3.925 10.502 -8.853 1.00 92.56 179 ILE A N 1
ATOM 1426 C CA . ILE A 1 179 ? 3.064 11.678 -8.724 1.00 92.56 179 ILE A CA 1
ATOM 1427 C C . ILE A 1 179 ? 2.539 11.820 -7.299 1.00 92.56 179 ILE A C 1
ATOM 1429 O O . ILE A 1 179 ? 2.201 10.832 -6.646 1.00 92.56 179 ILE A O 1
ATOM 1433 N N . LEU A 1 180 ? 2.405 13.066 -6.847 1.00 94.81 180 LEU A N 1
ATOM 1434 C CA . LEU A 1 180 ? 1.737 13.385 -5.590 1.00 94.81 180 LEU A CA 1
ATOM 1435 C C . LEU A 1 180 ? 0.227 13.149 -5.702 1.00 94.81 180 LEU A C 1
ATOM 1437 O O . LEU A 1 180 ? -0.431 13.654 -6.628 1.00 94.81 180 LEU A O 1
ATOM 1441 N N . LYS A 1 181 ? -0.316 12.425 -4.719 1.00 93.88 181 LYS A N 1
ATOM 1442 C CA . LYS A 1 181 ? -1.755 12.330 -4.449 1.00 93.88 181 LYS A CA 1
ATOM 1443 C C . LYS A 1 181 ? -2.292 13.685 -3.972 1.00 93.88 181 LYS A C 1
ATOM 1445 O O . LYS A 1 181 ? -1.523 14.578 -3.626 1.00 93.88 181 LYS A O 1
ATOM 1450 N N . SER A 1 182 ? -3.615 13.843 -3.973 1.00 92.25 182 SER A N 1
ATOM 1451 C CA . SER A 1 182 ? -4.291 15.074 -3.536 1.00 92.25 182 SER A CA 1
ATOM 1452 C C . SER A 1 182 ? -3.817 15.543 -2.163 1.00 92.25 182 SER A C 1
ATOM 1454 O O . SER A 1 182 ? -3.488 16.714 -2.011 1.00 92.25 182 SER A O 1
ATOM 1456 N N . ASP A 1 183 ? -3.715 14.629 -1.201 1.00 87.25 183 ASP A N 1
ATOM 1457 C CA . ASP A 1 183 ? -3.358 14.971 0.179 1.00 87.25 183 ASP A CA 1
ATOM 1458 C C . ASP A 1 183 ? -1.887 15.367 0.288 1.00 87.25 183 ASP A C 1
ATOM 1460 O O . ASP A 1 183 ? -1.570 16.415 0.842 1.00 87.25 183 ASP A O 1
ATOM 1464 N N . GLY A 1 184 ? -1.007 14.625 -0.389 1.00 88.81 184 GLY A N 1
ATOM 1465 C CA . GLY A 1 184 ? 0.406 14.977 -0.510 1.00 88.81 184 GLY A CA 1
ATOM 1466 C C . GLY A 1 184 ? 0.640 16.354 -1.129 1.00 88.81 184 GLY A C 1
ATOM 1467 O O . GLY A 1 184 ? 1.563 17.056 -0.733 1.00 88.81 184 GLY A O 1
ATOM 1468 N N . ARG A 1 185 ? -0.202 16.792 -2.077 1.00 90.56 185 ARG A N 1
ATOM 1469 C CA . ARG A 1 185 ? -0.103 18.151 -2.644 1.00 90.56 185 ARG A CA 1
ATOM 1470 C C . ARG A 1 185 ? -0.433 19.233 -1.621 1.00 90.56 185 ARG A C 1
ATOM 1472 O O . ARG A 1 185 ? 0.172 20.298 -1.680 1.00 90.56 185 ARG A O 1
ATOM 1479 N N . LYS A 1 186 ? -1.372 18.974 -0.705 1.00 89.88 186 LYS A N 1
ATOM 1480 C CA . LYS A 1 186 ? -1.749 19.928 0.350 1.00 89.88 186 LYS A CA 1
ATOM 1481 C C . LYS A 1 186 ? -0.614 20.110 1.361 1.00 89.88 186 LYS A C 1
ATOM 1483 O O . LYS A 1 186 ? -0.394 21.220 1.831 1.00 89.88 186 LYS A O 1
ATOM 1488 N N . THR A 1 187 ? 0.134 19.045 1.641 1.00 89.88 187 THR A N 1
ATOM 1489 C CA . THR A 1 187 ? 1.164 19.010 2.691 1.00 89.88 187 THR A CA 1
ATOM 1490 C C . THR A 1 187 ? 2.599 19.073 2.164 1.00 89.88 187 THR A C 1
ATOM 1492 O O . THR A 1 187 ? 3.539 19.023 2.947 1.00 89.88 187 THR A O 1
ATOM 1495 N N . VAL A 1 188 ? 2.815 19.222 0.850 1.00 92.31 188 VAL A N 1
ATOM 1496 C CA . VAL A 1 188 ? 4.165 19.177 0.245 1.00 92.31 188 VAL A CA 1
ATOM 1497 C C . VAL A 1 188 ? 5.118 20.247 0.791 1.00 92.31 188 VAL A C 1
ATOM 1499 O O . VAL A 1 188 ? 6.332 20.075 0.758 1.00 92.31 188 VAL A O 1
ATOM 1502 N N . LYS A 1 189 ? 4.579 21.353 1.317 1.00 92.31 189 LYS A N 1
ATOM 1503 C CA . LYS A 1 189 ? 5.371 22.431 1.926 1.00 92.31 189 LYS A CA 1
ATOM 1504 C C . LYS A 1 189 ? 6.138 21.980 3.173 1.00 92.31 189 LYS A C 1
ATOM 1506 O O . LYS A 1 189 ? 7.139 22.606 3.489 1.00 92.31 189 LYS A O 1
ATOM 1511 N N . THR A 1 190 ? 5.678 20.924 3.843 1.00 93.00 190 THR A N 1
ATOM 1512 C CA . THR A 1 190 ? 6.309 20.319 5.026 1.00 93.00 190 THR A CA 1
ATOM 1513 C C . THR A 1 190 ? 6.897 18.939 4.710 1.00 93.00 190 THR A C 1
ATOM 1515 O O . THR A 1 190 ? 7.054 18.096 5.592 1.00 93.00 190 THR A O 1
ATOM 1518 N N . ALA A 1 191 ? 7.202 18.669 3.432 1.00 91.94 191 ALA A N 1
ATOM 1519 C CA . ALA A 1 191 ? 7.709 17.369 2.990 1.00 91.94 191 ALA A CA 1
ATOM 1520 C C . ALA A 1 191 ? 9.106 17.024 3.531 1.00 91.94 191 ALA A C 1
ATOM 1522 O O . ALA A 1 191 ? 9.500 15.860 3.527 1.00 91.94 191 ALA A O 1
ATOM 1523 N N . ASP A 1 192 ? 9.849 18.016 4.014 1.00 92.56 192 ASP A N 1
ATOM 1524 C CA . ASP A 1 192 ? 11.101 17.840 4.750 1.00 92.56 192 ASP A CA 1
ATOM 1525 C C . ASP A 1 192 ? 10.902 17.097 6.081 1.00 92.56 192 ASP A C 1
ATOM 1527 O O . ASP A 1 192 ? 11.802 16.390 6.529 1.00 92.56 192 ASP A O 1
ATOM 1531 N N . GLN A 1 193 ? 9.709 17.198 6.671 1.00 94.19 193 GLN A N 1
ATOM 1532 C CA . GLN A 1 193 ? 9.340 16.550 7.932 1.00 94.19 193 GLN A CA 1
ATOM 1533 C C . GLN A 1 193 ? 8.630 15.205 7.727 1.00 94.19 193 GLN A C 1
ATOM 1535 O O . GLN A 1 193 ? 8.315 14.520 8.697 1.00 94.19 193 GLN A O 1
ATOM 1540 N N . TRP A 1 194 ? 8.362 14.811 6.478 1.00 95.69 194 TRP A N 1
ATOM 1541 C CA . TRP A 1 194 ? 7.658 13.565 6.187 1.00 95.69 194 TRP A CA 1
ATOM 1542 C C . TRP A 1 194 ? 8.477 12.342 6.593 1.00 95.69 194 TRP A C 1
ATOM 1544 O O . TRP A 1 194 ? 9.637 12.164 6.186 1.00 95.69 194 TRP A O 1
ATOM 1554 N N . THR A 1 195 ? 7.820 11.446 7.326 1.00 96.19 195 THR A N 1
ATOM 1555 C CA . THR A 1 195 ? 8.328 10.102 7.596 1.00 96.19 195 THR A CA 1
ATOM 1556 C C . THR A 1 195 ? 8.360 9.267 6.312 1.00 96.19 195 THR A C 1
ATOM 1558 O O . THR A 1 195 ? 7.788 9.635 5.283 1.00 96.19 195 THR A O 1
ATOM 1561 N N . ASP A 1 196 ? 9.014 8.106 6.351 1.00 95.44 196 ASP A N 1
ATOM 1562 C CA . ASP A 1 196 ? 8.983 7.171 5.219 1.00 95.44 196 ASP A CA 1
ATOM 1563 C C . ASP A 1 196 ? 7.554 6.675 4.930 1.00 95.44 196 ASP A C 1
ATOM 1565 O O . ASP A 1 196 ? 7.173 6.525 3.768 1.00 95.44 196 ASP A O 1
ATOM 1569 N N . GLY A 1 197 ? 6.728 6.517 5.972 1.00 93.50 197 GLY A N 1
ATOM 1570 C CA . GLY A 1 197 ? 5.308 6.194 5.830 1.00 93.50 197 GLY A CA 1
ATOM 1571 C C . GLY A 1 197 ? 4.526 7.304 5.125 1.00 93.50 197 GLY A C 1
ATOM 1572 O O . GLY A 1 197 ? 3.740 7.025 4.219 1.00 93.50 197 GLY A O 1
ATOM 1573 N N . ASP A 1 198 ? 4.794 8.568 5.458 1.00 94.69 198 ASP A N 1
ATOM 1574 C CA . ASP A 1 198 ? 4.177 9.713 4.779 1.00 94.69 198 ASP A CA 1
ATOM 1575 C C . ASP A 1 198 ? 4.585 9.782 3.305 1.00 94.69 198 ASP A C 1
ATOM 1577 O O . ASP A 1 198 ? 3.743 10.046 2.444 1.00 94.69 198 ASP A O 1
ATOM 1581 N N . MET A 1 199 ? 5.852 9.489 2.989 1.00 95.12 199 MET A N 1
ATOM 1582 C CA . MET A 1 199 ? 6.328 9.411 1.605 1.00 95.12 199 MET A CA 1
ATOM 1583 C C . MET A 1 199 ? 5.539 8.370 0.800 1.00 95.12 199 MET A C 1
ATOM 1585 O O . MET A 1 199 ? 5.033 8.686 -0.280 1.00 95.12 199 MET A O 1
ATOM 1589 N N . LEU A 1 200 ? 5.402 7.149 1.330 1.00 94.12 200 LEU A N 1
ATOM 1590 C CA . LEU A 1 200 ? 4.668 6.050 0.689 1.00 94.12 200 LEU A CA 1
ATOM 1591 C C . LEU A 1 200 ? 3.159 6.333 0.597 1.00 94.12 200 LEU A C 1
ATOM 1593 O O . LEU A 1 200 ? 2.514 6.004 -0.402 1.00 94.12 200 LEU A O 1
ATOM 1597 N N . LYS A 1 201 ? 2.592 7.014 1.598 1.00 93.12 201 LYS A N 1
ATOM 1598 C CA . LYS A 1 201 ? 1.184 7.423 1.616 1.00 93.12 201 LYS A CA 1
ATOM 1599 C C . LYS A 1 201 ? 0.887 8.494 0.570 1.00 93.12 201 LYS A C 1
ATOM 1601 O O . LYS A 1 201 ? -0.119 8.382 -0.135 1.00 93.12 201 LYS A O 1
ATOM 1606 N N . ASN A 1 202 ? 1.738 9.510 0.443 1.00 95.38 202 ASN A N 1
ATOM 1607 C CA . ASN A 1 202 ? 1.449 10.728 -0.319 1.00 95.38 202 ASN A CA 1
ATOM 1608 C C . ASN A 1 202 ? 1.826 10.658 -1.805 1.00 95.38 202 ASN A C 1
ATOM 1610 O O . ASN A 1 202 ? 1.307 11.446 -2.602 1.00 95.38 202 ASN A O 1
ATOM 1614 N N . TYR A 1 203 ? 2.668 9.706 -2.203 1.00 95.25 203 TYR A N 1
ATOM 1615 C CA . TYR A 1 203 ? 3.014 9.456 -3.602 1.00 95.25 203 TYR A CA 1
ATOM 1616 C C . TYR A 1 203 ? 2.316 8.216 -4.172 1.00 95.25 203 TYR A C 1
ATOM 1618 O O . TYR A 1 203 ? 1.833 7.338 -3.459 1.00 95.25 203 TYR A O 1
ATOM 1626 N N . ARG A 1 204 ? 2.232 8.152 -5.503 1.00 93.00 204 ARG A N 1
ATOM 1627 C CA . ARG A 1 204 ? 1.877 6.941 -6.255 1.00 93.00 204 ARG A CA 1
ATOM 1628 C C . ARG A 1 204 ? 2.611 6.892 -7.586 1.00 93.00 204 ARG A C 1
ATOM 1630 O O . ARG A 1 204 ? 2.972 7.932 -8.135 1.00 93.00 204 ARG A O 1
ATOM 1637 N N . LEU A 1 205 ? 2.750 5.694 -8.143 1.00 92.12 205 LEU A N 1
ATOM 1638 C CA . LEU A 1 205 ? 3.166 5.518 -9.531 1.00 92.12 205 LEU A CA 1
ATOM 1639 C C . LEU A 1 205 ? 1.975 5.641 -10.480 1.00 92.12 205 LEU A C 1
ATOM 1641 O O . LEU A 1 205 ? 0.859 5.223 -10.175 1.00 92.12 205 LEU A O 1
ATOM 1645 N N . THR A 1 206 ? 2.229 6.207 -11.653 1.00 87.75 206 THR A N 1
ATOM 1646 C CA . THR A 1 206 ? 1.293 6.199 -12.779 1.00 87.75 206 THR A CA 1
ATOM 1647 C C . THR A 1 206 ? 1.977 5.738 -14.050 1.00 87.75 206 THR A C 1
ATOM 1649 O O . THR A 1 206 ? 3.194 5.871 -14.202 1.00 87.75 206 THR A O 1
ATOM 1652 N N . ASN A 1 207 ? 1.167 5.230 -14.978 1.00 74.62 207 ASN A N 1
ATOM 1653 C CA . ASN A 1 207 ? 1.600 5.030 -16.349 1.00 74.62 207 ASN A CA 1
ATOM 1654 C C . ASN A 1 207 ? 1.916 6.389 -16.967 1.00 74.62 207 ASN A C 1
ATOM 1656 O O . ASN A 1 207 ? 1.125 7.331 -16.887 1.00 74.62 207 ASN A O 1
ATOM 1660 N N . ASP A 1 208 ? 3.083 6.487 -17.586 1.00 69.19 208 ASP A N 1
ATOM 1661 C CA . ASP A 1 208 ? 3.436 7.658 -18.368 1.00 69.19 208 ASP A CA 1
ATOM 1662 C C . ASP A 1 208 ? 2.798 7.548 -19.750 1.00 69.19 208 ASP A C 1
ATOM 1664 O O . ASP A 1 208 ? 3.325 6.890 -20.643 1.00 69.19 208 ASP A O 1
ATOM 1668 N N . TYR A 1 209 ? 1.638 8.177 -19.919 1.00 58.59 209 TYR A N 1
ATOM 1669 C CA . TYR A 1 209 ? 0.908 8.189 -21.188 1.00 58.59 209 TYR A CA 1
ATOM 1670 C C . TYR A 1 209 ? 1.576 9.044 -22.276 1.00 58.59 209 TYR A C 1
ATOM 1672 O O . TYR A 1 209 ? 1.031 9.168 -23.367 1.00 58.59 209 TYR A O 1
ATOM 1680 N N . ARG A 1 210 ? 2.762 9.626 -22.043 1.00 56.41 210 ARG A N 1
ATOM 1681 C CA . ARG A 1 210 ? 3.488 10.411 -23.061 1.00 56.41 210 ARG A CA 1
ATOM 1682 C C . ARG A 1 210 ? 4.166 9.549 -24.135 1.00 56.41 210 ARG A C 1
ATOM 1684 O O . ARG A 1 210 ? 5.090 10.004 -24.806 1.00 56.41 210 ARG A O 1
ATOM 1691 N N . VAL A 1 211 ? 3.723 8.307 -24.311 1.00 50.72 211 VAL A N 1
ATOM 1692 C CA . VAL A 1 211 ? 4.237 7.390 -25.324 1.00 50.72 211 VAL A CA 1
ATOM 1693 C C . VAL A 1 211 ? 3.378 7.532 -26.589 1.00 50.72 211 VAL A C 1
ATOM 1695 O O . VAL A 1 211 ? 2.282 6.992 -26.673 1.00 50.72 211 VAL A O 1
ATOM 1698 N N . VAL A 1 212 ? 3.958 8.272 -27.547 1.00 47.84 212 VAL A N 1
ATOM 1699 C CA . VAL A 1 212 ? 3.690 8.415 -28.998 1.00 47.84 212 VAL A CA 1
ATOM 1700 C C . VAL A 1 212 ? 2.405 9.126 -29.470 1.00 47.84 212 VAL A C 1
ATOM 1702 O O . VAL A 1 212 ? 1.329 8.547 -29.537 1.00 47.84 212 VAL A O 1
ATOM 1705 N N . LYS A 1 213 ? 2.577 10.346 -30.009 1.00 37.31 213 LYS A N 1
ATOM 1706 C CA . LYS A 1 213 ? 2.091 10.607 -31.372 1.00 37.31 213 LYS A CA 1
ATOM 1707 C C . LYS A 1 213 ? 3.110 9.953 -32.303 1.00 37.31 213 LYS A C 1
ATOM 1709 O O . LYS A 1 213 ? 4.256 10.394 -32.335 1.00 37.31 213 LYS A O 1
ATOM 1714 N N . LEU A 1 214 ? 2.740 8.854 -32.953 1.00 46.34 214 LEU A N 1
ATOM 1715 C CA . LEU A 1 214 ? 3.441 8.440 -34.162 1.00 46.34 214 LEU A CA 1
ATOM 1716 C C . LEU A 1 214 ? 3.030 9.469 -35.211 1.00 46.34 214 LEU A C 1
ATOM 1718 O O . LEU A 1 214 ? 1.841 9.607 -35.487 1.00 46.34 214 LEU A O 1
ATOM 1722 N N . ASP A 1 215 ? 3.982 10.251 -35.706 1.00 43.72 215 ASP A N 1
ATOM 1723 C CA . ASP A 1 215 ? 3.744 11.006 -36.925 1.00 43.72 215 ASP A CA 1
ATOM 1724 C C . ASP A 1 215 ? 3.589 9.970 -38.042 1.00 43.72 215 ASP A C 1
ATOM 1726 O O . ASP A 1 215 ? 4.555 9.304 -38.421 1.00 43.72 215 ASP A O 1
ATOM 1730 N N . ASP A 1 216 ? 2.357 9.796 -38.517 1.00 45.09 216 ASP A N 1
ATOM 1731 C CA . ASP A 1 216 ? 2.074 9.125 -39.779 1.00 45.09 216 ASP A CA 1
ATOM 1732 C C . ASP A 1 216 ? 2.744 9.945 -40.891 1.00 45.09 216 ASP A C 1
ATOM 1734 O O . ASP A 1 216 ? 2.196 10.938 -41.374 1.00 45.09 216 ASP A O 1
ATOM 1738 N N . GLN A 1 217 ? 3.969 9.574 -41.267 1.00 39.09 217 GLN A N 1
ATOM 1739 C CA . GLN A 1 217 ? 4.556 10.022 -42.526 1.00 39.09 217 GLN A CA 1
ATOM 1740 C C . GLN A 1 217 ? 4.148 9.037 -43.621 1.00 39.09 217 GLN A C 1
ATOM 1742 O O . GLN A 1 217 ? 4.545 7.870 -43.606 1.00 39.09 217 GLN A O 1
ATOM 1747 N N . ALA A 1 218 ? 3.287 9.554 -44.498 1.00 41.19 218 ALA A N 1
ATOM 1748 C CA . ALA A 1 218 ? 2.829 8.976 -45.756 1.00 41.19 218 ALA A CA 1
ATOM 1749 C C . ALA A 1 218 ? 3.961 8.788 -46.777 1.00 41.19 218 ALA A C 1
ATOM 1751 O O . ALA A 1 218 ? 4.954 9.551 -46.713 1.00 41.19 218 ALA A O 1
#

Secondary structure (DSSP, 8-state):
-----SS------HHHHHHTT--HHHHHHHHHHHHHHSS----------------S-----------PPPP-SHHHHHHHHHHHHHHHTT--GGGHHHHHHHHTSSS---SS--S-SPPPSSPPP---PPTT----BPPPPP--HHHHHHHHHHHHHHHHTTS----TT-S-B--EEEEE-HHHHHHGGGGGG--HHHHHHHEEEEE-----------

Solvent-accessible surface area (backbone atoms only — not comparable to full-atom values): 14736 Å² total; per-residue (Å²): 135,91,82,90,67,104,57,100,74,79,88,75,52,68,70,59,36,45,74,75,70,48,49,64,69,62,52,51,50,55,52,53,55,56,61,62,74,75,66,78,94,79,85,89,83,86,84,83,88,82,89,78,84,81,86,74,78,84,70,74,67,74,66,75,66,66,82,70,77,84,61,89,48,73,63,48,43,51,52,49,52,53,49,50,52,39,43,77,69,68,45,63,65,88,48,48,66,57,50,51,52,57,69,68,67,55,98,78,83,73,96,65,93,75,56,78,73,75,78,74,99,61,81,82,87,82,85,77,80,62,89,89,70,71,79,50,64,56,75,86,78,90,70,55,74,67,52,47,51,36,53,54,52,54,52,45,55,35,41,78,41,61,80,46,77,95,63,91,82,56,63,59,41,80,69,82,36,74,42,70,38,77,67,30,61,75,49,51,91,53,51,90,74,50,49,72,66,50,40,62,68,22,41,45,79,45,85,60,79,86,71,71,86,76,81,86,78,127

pLDDT: mean 79.69, std 20.66, range [33.56, 96.81]

Sequence (218 aa):
MLCSGEGDEFLAFDDTLKAIGIDIDRLLEQVATLQLEDGGDDLEEDGDTLKEQSHRSTRRIKANKAKLPEAKDEVEAVLQELINEAIDNQFPIENVQDLWRFLTKHDIWRLKFDGSDPPARVKPLKVTPKDGCVPYRCKGRKHNLLEERFLNLFAKELCDAGDIKRNQQSAWCSPVNPILKSDGRKTVKTADQWTDGDMLKNYRLTNDYRVVKLDDQA

Radius of gyration: 29.4 Å; Cα contacts (8 Å, |Δi|>4): 101; chains: 1; bounding box: 78×55×79 Å

Nearest PDB structures (foldseek):
  6wb1-assembly1_A  TM=6.435E-01  e=6.401E-01  Human immunodeficiency virus type 1 BH10
  3ig1-assembly1_A  TM=7.750E-01  e=2.032E+00  Human immunodeficiency virus type 1 BH10

InterPro domains:
  IPR043502 DNA/RNA polymerase superfamily [SSF56672] (111-185)

Organism: Aphanomyces astaci (NCBI:txid112090)

Mean predicted aligned error: 16.45 Å